Protein AF-A0A833Z786-F1 (afdb_monomer_lite)

Foldseek 3Di:
DVVVVVVVLVPPLPLEFEEECPQEDLVPAPRDPVHHHPDPLSQCVSVVDPPHHFYWYQDPDPPDGTDTDDPVRVVVSVVVNVVVVVVVVVVVVVVVVVVVVLQQDFPDFDKDKDKDFFDDLVRVLVVVQCVQQVVLVVCCVDPCVVLLCVLVVPDDRADPDFAEAEPVRLQVVCVVVCNDDPVSHGDDAPDDDDPVSQQVSQQVVQHKYWYAWHACNPDALFFDADPVDNRTGSWTFIQHHPQGGFKTKGKGDLALVSSVVSCVVVVHDCVVVCVVSCCSVPDTGTMMMMMGGVLSSVCRSSVPNGSCVSDPQTHGVVGDDD

Sequence (322 aa):
MSLEVTEAAAKMVLAELYVSDREGDDATGDGTKEKPFKTGLKALMTVGKEPFPTIYVDSQKENERWDVISKSQMKNIKKMWHREQMKSESREKKEAEDNLRREKNLEEYTHVEAECPFLTFEELLNRLEDLVCDVVDRVLKSPVASIVYDLNPNFKPPKRPFKRMNYSDAIVWLKEHNIKKEDGTFYEFGEDIPEAPERLMTDTINEPILLCRFPVEIKSFYMQRCPEDSRLTESVDVLMPNVGEIVGGSMRIWDSDEMLAGYKREGIDPTPYYWYTDQRKYGACPHGGYGLGLERFLTWILNRYHIRDVCLYPRFVQRCTP

Organism: NCBI:txid89673

Structure (mmCIF, N/CA/C/O backbone):
data_AF-A0A833Z786-F1
#
_entry.id   AF-A0A833Z786-F1
#
loop_
_atom_site.group_PDB
_atom_site.id
_atom_site.type_symbol
_atom_site.label_atom_id
_atom_site.label_alt_id
_atom_site.label_comp_id
_atom_site.label_asym_id
_atom_site.label_entity_id
_atom_site.label_seq_id
_atom_site.pdbx_PDB_ins_code
_atom_site.Cartn_x
_atom_site.Cartn_y
_atom_site.Cartn_z
_atom_site.occupancy
_atom_site.B_iso_or_equiv
_atom_site.auth_seq_id
_atom_site.auth_comp_id
_atom_site.auth_asym_id
_atom_site.auth_atom_id
_atom_site.pdbx_PDB_model_num
ATOM 1 N N . MET A 1 1 ? -9.641 -13.740 46.486 1.00 35.88 1 MET A N 1
ATOM 2 C CA . MET A 1 1 ? -9.856 -12.517 47.293 1.00 35.88 1 MET A CA 1
ATOM 3 C C . MET A 1 1 ? -9.841 -11.215 46.491 1.00 35.88 1 MET A C 1
ATOM 5 O O . MET A 1 1 ? -10.385 -10.245 46.988 1.00 35.88 1 MET A O 1
ATOM 9 N N . SER A 1 2 ? -9.272 -11.146 45.279 1.00 41.25 2 SER A N 1
ATOM 10 C CA . SER A 1 2 ? -9.249 -9.914 44.461 1.00 41.25 2 SER A CA 1
ATOM 11 C C . SER A 1 2 ? -10.403 -9.773 43.454 1.00 41.25 2 SER A C 1
ATOM 13 O O . SER A 1 2 ? -10.547 -8.711 42.866 1.00 41.25 2 SER A O 1
ATOM 15 N N . LEU A 1 3 ? -11.230 -10.812 43.272 1.00 30.33 3 LEU A N 1
ATOM 16 C CA . LEU A 1 3 ? -12.371 -10.825 42.338 1.00 30.33 3 LEU A CA 1
ATOM 17 C C . LEU A 1 3 ? -13.738 -10.616 43.021 1.00 30.33 3 LEU A C 1
ATOM 19 O O . LEU A 1 3 ? -14.678 -10.174 42.375 1.00 30.33 3 LEU A O 1
ATOM 23 N N . GLU A 1 4 ? -13.852 -10.856 44.332 1.00 30.53 4 GLU A N 1
ATOM 24 C CA . GLU A 1 4 ? -15.110 -10.649 45.083 1.00 30.53 4 GLU A CA 1
ATOM 25 C C . GLU A 1 4 ? -15.315 -9.188 45.514 1.00 30.53 4 GLU A C 1
ATOM 27 O O . GLU A 1 4 ? -16.440 -8.750 45.743 1.00 30.53 4 GLU A O 1
ATOM 32 N N . VAL A 1 5 ? -14.237 -8.399 45.584 1.00 34.75 5 VAL A N 1
ATOM 33 C CA . VAL A 1 5 ? -14.299 -6.983 45.987 1.00 34.75 5 VAL A CA 1
ATOM 34 C C . VAL A 1 5 ? -14.813 -6.095 44.843 1.00 34.75 5 VAL A C 1
ATOM 36 O O . VAL A 1 5 ? -15.376 -5.033 45.094 1.00 34.75 5 VAL A O 1
ATOM 39 N N . THR A 1 6 ? -14.705 -6.542 43.587 1.00 41.22 6 THR A N 1
ATOM 40 C CA . THR A 1 6 ? -15.170 -5.781 42.416 1.00 41.22 6 THR A CA 1
ATOM 41 C C . THR A 1 6 ? -16.658 -5.977 42.111 1.00 41.22 6 THR A C 1
ATOM 43 O O . THR A 1 6 ? -17.286 -5.059 41.592 1.00 41.22 6 THR A O 1
ATOM 46 N N . GLU A 1 7 ? -17.267 -7.109 42.484 1.00 34.62 7 GLU A N 1
ATOM 47 C CA . GLU A 1 7 ? -18.716 -7.326 42.299 1.00 34.62 7 GLU A CA 1
ATOM 48 C C . GLU A 1 7 ? -19.578 -6.656 43.382 1.00 34.62 7 GLU A C 1
ATOM 50 O O . GLU A 1 7 ? -20.701 -6.234 43.100 1.00 34.62 7 GLU A O 1
ATOM 55 N N . ALA A 1 8 ? -19.055 -6.482 44.601 1.00 33.09 8 ALA A N 1
ATOM 56 C CA . ALA A 1 8 ? -19.789 -5.840 45.696 1.00 33.09 8 ALA A CA 1
ATOM 57 C C . ALA A 1 8 ? -20.028 -4.331 45.470 1.00 33.09 8 ALA A C 1
ATOM 59 O O . ALA A 1 8 ? -21.015 -3.783 45.960 1.00 33.09 8 ALA A O 1
ATOM 60 N N . ALA A 1 9 ? -19.182 -3.667 44.674 1.00 37.16 9 ALA A N 1
ATOM 61 C CA . ALA A 1 9 ? -19.358 -2.262 44.296 1.00 37.16 9 ALA A CA 1
ATOM 62 C C . ALA A 1 9 ? -20.429 -2.049 43.202 1.00 37.16 9 ALA A C 1
ATOM 64 O O . ALA A 1 9 ? -20.907 -0.934 43.016 1.00 37.16 9 ALA A O 1
ATOM 65 N N . ALA A 1 10 ? -20.855 -3.107 42.501 1.00 37.25 10 ALA A N 1
ATOM 66 C CA . ALA A 1 10 ? -21.731 -3.012 41.329 1.00 37.25 10 ALA A CA 1
ATOM 67 C C . ALA A 1 10 ? -23.243 -3.116 41.636 1.00 37.25 10 ALA A C 1
ATOM 69 O O . ALA A 1 10 ? -24.054 -3.197 40.711 1.00 37.25 10 ALA A O 1
ATOM 70 N N . LYS A 1 11 ? -23.663 -3.134 42.911 1.00 39.88 11 LYS A N 1
ATOM 71 C CA . LYS A 1 11 ? -25.074 -3.377 43.287 1.00 39.88 11 LYS A CA 1
ATOM 72 C C . LYS A 1 11 ? -25.643 -2.501 44.409 1.00 39.88 11 LYS A C 1
ATOM 74 O O . LYS A 1 11 ? -26.627 -2.884 45.036 1.00 39.88 11 LYS A O 1
ATOM 79 N N . MET A 1 12 ? -25.128 -1.291 44.610 1.00 45.59 12 MET A N 1
ATOM 80 C CA . MET A 1 12 ? -25.920 -0.241 45.262 1.00 45.59 12 MET A CA 1
ATOM 81 C C . MET A 1 12 ? -26.584 0.598 44.176 1.00 45.59 12 MET A C 1
ATOM 83 O O . MET A 1 12 ? -26.002 1.549 43.665 1.00 45.59 12 MET A O 1
ATOM 87 N N . VAL A 1 13 ? -27.816 0.244 43.805 1.00 49.97 13 VAL A N 1
ATOM 88 C CA . VAL A 1 13 ? -28.702 1.205 43.140 1.00 49.97 13 VAL A CA 1
ATOM 89 C C . VAL A 1 13 ? -28.996 2.269 44.192 1.00 49.97 13 VAL A C 1
ATOM 91 O O . VAL A 1 13 ? -29.910 2.115 44.999 1.00 49.97 13 VAL A O 1
ATOM 94 N N . LEU A 1 14 ? -28.145 3.293 44.266 1.00 58.00 14 LEU A N 1
ATOM 95 C CA . LEU A 1 14 ? -28.401 4.480 45.066 1.00 58.00 14 LEU A CA 1
ATOM 96 C C . LEU A 1 14 ? -29.748 5.031 44.592 1.00 58.00 14 LEU A C 1
ATOM 98 O O . LEU A 1 14 ? -29.872 5.486 43.458 1.00 58.00 14 LEU A O 1
ATOM 102 N N . ALA A 1 15 ? -30.776 4.912 45.436 1.00 71.12 15 ALA A N 1
ATOM 103 C CA . ALA A 1 15 ? -32.121 5.404 45.135 1.00 71.12 15 ALA A CA 1
ATOM 104 C C . ALA A 1 15 ? -32.125 6.923 44.872 1.00 71.12 15 ALA A C 1
ATOM 106 O O . ALA A 1 15 ? -33.018 7.444 44.201 1.00 71.12 15 ALA A O 1
ATOM 107 N N . GLU A 1 16 ? -31.094 7.608 45.370 1.00 89.00 16 GLU A N 1
ATOM 108 C CA . GLU A 1 16 ? -30.862 9.038 45.255 1.00 89.00 16 GLU A CA 1
ATOM 109 C C . GLU A 1 16 ? -29.377 9.306 44.988 1.00 89.00 16 GLU A C 1
ATOM 111 O O . GLU A 1 16 ? -28.518 8.665 45.592 1.00 89.00 16 GLU A O 1
ATOM 116 N N . LEU A 1 17 ? -29.076 10.275 44.126 1.00 92.44 17 LEU A N 1
ATOM 117 C CA . LEU A 1 17 ? -27.717 10.751 43.863 1.00 92.44 17 LEU A CA 1
ATOM 118 C C . LEU A 1 17 ? -27.608 12.242 44.144 1.00 92.44 17 LEU A C 1
ATOM 120 O O . LEU A 1 17 ? -28.534 12.998 43.861 1.00 92.44 17 LEU A O 1
ATOM 124 N N . TYR A 1 18 ? -26.457 12.665 44.648 1.00 93.94 18 TYR A N 1
ATOM 125 C CA . TYR A 1 18 ? -26.201 14.044 45.041 1.00 93.94 18 TYR A CA 1
ATOM 126 C C . TYR A 1 18 ? -25.126 14.662 44.144 1.00 93.94 18 TYR A C 1
ATOM 128 O O . TYR A 1 18 ? -24.064 14.077 43.920 1.00 93.94 18 TYR A O 1
ATOM 136 N N . VAL A 1 19 ? -25.426 15.847 43.612 1.00 94.19 19 VAL A N 1
ATOM 137 C CA . VAL A 1 19 ? -24.556 16.628 42.728 1.00 94.19 19 VAL A CA 1
ATOM 138 C C . VAL A 1 19 ? -24.402 18.024 43.317 1.00 94.19 19 VAL A C 1
ATOM 140 O O . VAL A 1 19 ? -25.395 18.694 43.583 1.00 94.19 19 VAL A O 1
ATOM 143 N N . SER A 1 20 ? -23.173 18.484 43.512 1.00 93.12 20 SER A N 1
ATOM 144 C CA . SER A 1 20 ? -22.894 19.821 44.035 1.00 93.12 20 SER A CA 1
ATOM 145 C C . SER A 1 20 ? -21.849 20.507 43.170 1.00 93.12 20 SER A C 1
ATOM 147 O O . SER A 1 20 ? -20.710 20.051 43.087 1.00 93.12 20 SER A O 1
ATOM 149 N N . ASP A 1 21 ? -22.211 21.642 42.574 1.00 89.75 21 ASP A N 1
ATOM 150 C CA . ASP A 1 21 ? -21.253 22.459 41.820 1.00 89.75 21 ASP A CA 1
ATOM 151 C C . ASP A 1 21 ? -20.223 23.105 42.768 1.00 89.75 21 ASP A C 1
ATOM 153 O O . ASP A 1 21 ? -19.113 23.449 42.353 1.00 89.75 21 ASP A O 1
ATOM 157 N N . ARG A 1 22 ? -20.596 23.278 44.047 1.00 88.94 22 ARG A N 1
ATOM 158 C CA . ARG A 1 22 ? -19.789 23.949 45.079 1.00 88.94 22 ARG A CA 1
ATOM 159 C C . ARG A 1 22 ? -18.778 23.023 45.745 1.00 88.94 22 ARG A C 1
ATOM 161 O O . ARG A 1 22 ? -17.639 23.428 45.957 1.00 88.94 22 ARG A O 1
ATOM 168 N N . GLU A 1 23 ? -19.208 21.818 46.105 1.00 90.50 23 GLU A N 1
ATOM 169 C CA . GLU A 1 23 ? -18.445 20.905 46.970 1.00 90.50 23 GLU A CA 1
ATOM 170 C C . GLU A 1 23 ? -18.221 19.521 46.343 1.00 90.50 23 GLU A C 1
ATOM 172 O O . GLU A 1 23 ? -17.548 18.683 46.937 1.00 90.50 23 GLU A O 1
ATOM 177 N N . GLY A 1 24 ? -18.769 19.268 45.152 1.00 90.88 24 GLY A N 1
ATOM 178 C CA . GLY A 1 24 ? -18.642 17.985 44.476 1.00 90.88 24 GLY A CA 1
ATOM 179 C C . GLY A 1 24 ? -17.318 17.796 43.740 1.00 90.88 24 GLY A C 1
ATOM 180 O O . GLY A 1 24 ? -16.667 18.749 43.296 1.00 90.88 24 GLY A O 1
ATOM 181 N N . ASP A 1 25 ? -16.959 16.527 43.556 1.00 90.69 25 ASP A N 1
ATOM 182 C CA . ASP A 1 25 ? -15.777 16.100 42.808 1.00 90.69 25 ASP A CA 1
ATOM 183 C C . ASP A 1 25 ? -16.125 14.910 41.898 1.00 90.69 25 ASP A C 1
ATOM 185 O O . ASP A 1 25 ? -16.624 13.885 42.351 1.00 90.69 25 ASP A O 1
ATOM 189 N N . ASP A 1 26 ? -15.859 15.027 40.596 1.00 90.38 26 ASP A N 1
ATOM 190 C CA . ASP A 1 26 ? -16.120 13.954 39.624 1.00 90.38 26 ASP A CA 1
ATOM 191 C C . ASP A 1 26 ? -15.009 12.892 39.567 1.00 90.38 26 ASP A C 1
ATOM 193 O O . ASP A 1 26 ? -15.203 11.829 38.963 1.00 90.38 26 ASP A O 1
ATOM 197 N N . ALA A 1 27 ? -13.848 13.166 40.169 1.00 87.19 27 ALA A N 1
ATOM 198 C CA . ALA A 1 27 ? -12.745 12.221 40.284 1.00 87.19 27 ALA A CA 1
ATOM 199 C C . ALA A 1 27 ? -12.870 11.346 41.537 1.00 87.19 27 ALA A C 1
ATOM 201 O O . ALA A 1 27 ? -12.588 10.150 41.466 1.00 87.19 27 ALA A O 1
ATOM 202 N N . THR A 1 28 ? -13.290 11.928 42.666 1.00 88.19 28 THR A N 1
ATOM 203 C CA . THR A 1 28 ? -13.299 11.243 43.973 1.00 88.19 28 THR A CA 1
ATOM 204 C C . THR A 1 28 ? -14.676 11.103 44.627 1.00 88.19 28 THR A C 1
ATOM 206 O O . THR A 1 28 ? -14.803 10.351 45.596 1.00 88.19 28 THR A O 1
ATOM 209 N N . GLY A 1 29 ? -15.704 11.784 44.111 1.00 88.00 29 GLY A N 1
ATOM 210 C CA . GLY A 1 29 ? -17.079 11.662 44.592 1.00 88.00 29 GLY A CA 1
ATOM 211 C C . GLY A 1 29 ? -17.691 10.298 44.275 1.00 88.00 29 GLY A C 1
ATOM 212 O O . GLY A 1 29 ? -17.366 9.675 43.264 1.00 88.00 29 GLY A O 1
ATOM 213 N N . ASP A 1 30 ? -18.593 9.839 45.141 1.00 88.12 30 ASP A N 1
ATOM 214 C CA . ASP A 1 30 ? -19.335 8.578 44.985 1.00 88.12 30 ASP A CA 1
ATOM 215 C C . ASP A 1 30 ? -20.850 8.792 44.805 1.00 88.12 30 ASP A C 1
ATOM 217 O O . ASP A 1 30 ? -21.594 7.837 44.579 1.00 88.12 30 ASP A O 1
ATOM 221 N N . GLY A 1 31 ? -21.308 10.049 44.847 1.00 88.19 31 GLY A N 1
ATOM 222 C CA . GLY A 1 31 ? -22.706 10.422 44.643 1.00 88.19 31 GLY A CA 1
ATOM 223 C C . GLY A 1 31 ? -23.563 10.374 45.904 1.00 88.19 31 GLY A C 1
ATOM 224 O O . GLY A 1 31 ? -24.776 10.569 45.807 1.00 88.19 31 GLY A O 1
ATOM 225 N N . THR A 1 32 ? -22.958 10.141 47.070 1.00 91.81 32 THR A N 1
ATOM 226 C CA . THR A 1 32 ? -23.598 10.289 48.386 1.00 91.81 32 THR A CA 1
ATOM 227 C C . THR A 1 32 ? -23.679 11.757 48.817 1.00 91.81 32 THR A C 1
ATOM 229 O O . THR A 1 32 ? -23.086 12.639 48.195 1.00 91.81 32 THR A O 1
ATOM 232 N N . LYS A 1 33 ? -24.406 12.045 49.906 1.00 90.31 33 LYS A N 1
ATOM 233 C CA . LYS A 1 33 ? -24.482 13.402 50.478 1.00 90.31 33 LYS A CA 1
ATOM 234 C C . LYS A 1 33 ? -23.121 13.897 50.959 1.00 90.31 33 LYS A C 1
ATOM 236 O O . LYS A 1 33 ? -22.851 15.091 50.892 1.00 90.31 33 LYS A O 1
ATOM 241 N N . GLU A 1 34 ? -22.304 12.985 51.475 1.00 89.00 34 GLU A N 1
ATOM 242 C CA . GLU A 1 34 ? -20.993 13.253 52.056 1.00 89.00 34 GLU A CA 1
ATOM 243 C C . GLU A 1 34 ? -19.924 13.457 50.978 1.00 89.00 34 GLU A C 1
ATOM 245 O O . GLU A 1 34 ? -18.972 14.207 51.193 1.00 89.00 34 GLU A O 1
ATOM 250 N N . LYS A 1 35 ? -20.078 12.798 49.822 1.00 91.12 35 LYS A N 1
ATOM 251 C CA . LYS A 1 35 ? -19.161 12.880 48.678 1.00 91.12 35 LYS A CA 1
ATOM 252 C C . LYS A 1 35 ? -19.932 13.026 47.357 1.00 91.12 35 LYS A C 1
ATOM 254 O O . LYS A 1 35 ? -19.929 12.104 46.531 1.00 91.12 35 LYS A O 1
ATOM 259 N N . PRO A 1 36 ? -20.601 14.172 47.141 1.00 93.00 36 PRO A N 1
ATOM 260 C CA . PRO A 1 36 ? -21.408 14.388 45.950 1.00 93.00 36 PRO A CA 1
ATOM 261 C C . PRO A 1 36 ? -20.537 14.437 44.692 1.00 93.00 36 PRO A C 1
ATOM 263 O O . PRO A 1 36 ? -19.368 14.831 44.726 1.00 93.00 36 PRO A O 1
ATOM 266 N N . PHE A 1 37 ? -21.127 14.081 43.553 1.00 95.00 37 PHE A N 1
ATOM 267 C CA . PHE A 1 37 ? -20.496 14.347 42.262 1.00 95.00 37 PHE A CA 1
ATOM 268 C C . PHE A 1 37 ? -20.457 15.851 41.999 1.00 95.00 37 PHE A C 1
ATOM 270 O O . PHE A 1 37 ? -21.302 16.601 42.490 1.00 95.00 37 PHE A O 1
ATOM 277 N N . LYS A 1 38 ? -19.505 16.303 41.185 1.00 94.19 38 LYS A N 1
ATOM 278 C CA . LYS A 1 38 ? -19.463 17.697 40.741 1.00 94.19 38 LYS A CA 1
ATOM 279 C C . LYS A 1 38 ? -20.493 17.963 39.657 1.00 94.19 38 LYS A C 1
ATOM 281 O O . LYS A 1 38 ? -21.118 19.013 39.651 1.00 94.19 38 LYS A O 1
ATOM 286 N N . THR A 1 39 ? -20.688 17.014 38.740 1.00 93.06 39 THR A N 1
ATOM 287 C CA . THR A 1 39 ? -21.591 17.188 37.600 1.00 93.06 39 THR A CA 1
ATOM 288 C C . THR A 1 39 ? -22.678 16.125 37.536 1.00 93.06 39 THR A C 1
ATOM 290 O O . THR A 1 39 ? -22.489 14.947 37.841 1.00 93.06 39 THR A O 1
ATOM 293 N N . GLY A 1 40 ? -23.846 16.529 37.029 1.00 90.56 40 GLY A N 1
ATOM 294 C CA . GLY A 1 40 ? -24.932 15.589 36.761 1.00 90.56 40 GLY A CA 1
ATOM 295 C C . GLY A 1 40 ? -24.595 14.574 35.666 1.00 90.56 40 GLY A C 1
ATOM 296 O O . GLY A 1 40 ? -25.136 13.472 35.673 1.00 90.56 40 GLY A O 1
ATOM 297 N N . LEU A 1 41 ? -23.682 14.908 34.743 1.00 90.56 41 LEU A N 1
ATOM 298 C CA . LEU A 1 41 ? -23.224 13.967 33.720 1.00 90.56 41 LEU A CA 1
ATOM 299 C C . LEU A 1 41 ? -22.491 12.788 34.364 1.00 90.56 41 LEU A C 1
ATOM 301 O O . LEU A 1 41 ? -22.805 11.643 34.042 1.00 90.56 41 LEU A O 1
ATOM 305 N N . LYS A 1 42 ? -21.579 13.058 35.308 1.00 90.00 42 LYS A N 1
ATOM 306 C CA . LYS A 1 42 ? -20.881 12.012 36.057 1.00 90.00 42 LYS A CA 1
ATOM 307 C C . LYS A 1 42 ? -21.860 11.130 36.829 1.00 90.00 42 LYS A C 1
ATOM 309 O O . LYS A 1 42 ? -21.749 9.911 36.752 1.00 90.00 42 LYS A O 1
ATOM 314 N N . ALA A 1 43 ? -22.863 11.732 37.471 1.00 90.31 43 ALA A N 1
ATOM 315 C CA . ALA A 1 43 ? -23.921 10.991 38.156 1.00 90.31 43 ALA A CA 1
ATOM 316 C C . ALA A 1 43 ? -24.659 10.018 37.213 1.00 90.31 43 ALA A C 1
ATOM 318 O O . ALA A 1 43 ? -24.805 8.843 37.544 1.00 90.31 43 ALA A O 1
ATOM 319 N N . LEU A 1 44 ? -25.064 10.459 36.012 1.00 90.62 44 LEU A N 1
ATOM 320 C CA . LEU A 1 44 ? -25.709 9.571 35.031 1.00 90.62 44 LEU A CA 1
ATOM 321 C C . LEU A 1 44 ? -24.762 8.492 34.485 1.00 90.62 44 LEU A C 1
ATOM 323 O O . LEU A 1 44 ? -25.188 7.356 34.280 1.00 90.62 44 LEU A O 1
ATOM 327 N N . MET A 1 45 ? -23.486 8.821 34.260 1.00 87.00 45 MET A N 1
ATOM 328 C CA . MET A 1 45 ? -22.483 7.851 33.804 1.00 87.00 45 MET A CA 1
ATOM 329 C C . MET A 1 45 ? -22.244 6.737 34.830 1.00 87.00 45 MET A C 1
ATOM 331 O O . MET A 1 45 ? -22.093 5.590 34.426 1.00 87.00 45 MET A O 1
ATOM 335 N N . THR A 1 46 ? -22.270 7.044 36.131 1.00 87.06 46 THR A N 1
ATOM 336 C CA . THR A 1 46 ? -22.135 6.042 37.204 1.00 87.06 46 THR A CA 1
ATOM 337 C C . THR A 1 46 ? -23.326 5.077 37.253 1.00 87.06 46 THR A C 1
ATOM 339 O O . THR A 1 46 ? -23.146 3.895 37.527 1.00 87.06 46 THR A O 1
ATOM 342 N N . VAL A 1 47 ? -24.545 5.550 36.962 1.00 88.81 47 VAL A N 1
ATOM 343 C CA . VAL A 1 47 ? -25.750 4.693 36.916 1.00 88.81 47 VAL A CA 1
ATOM 344 C C . VAL A 1 47 ? -25.776 3.830 35.653 1.00 88.81 47 VAL A C 1
ATOM 346 O O . VAL A 1 47 ? -26.201 2.676 35.689 1.00 88.81 47 VAL A O 1
ATOM 349 N N . GLY A 1 48 ? -25.362 4.398 34.520 1.00 83.00 48 GLY A N 1
ATOM 350 C CA . GLY A 1 48 ? -25.169 3.686 33.256 1.00 83.00 48 GLY A CA 1
ATOM 351 C C . GLY A 1 48 ? -26.440 3.276 32.502 1.00 83.00 48 GLY A C 1
ATOM 352 O O . GLY A 1 48 ? -26.348 2.978 31.316 1.00 83.00 48 GLY A O 1
ATOM 353 N N . LYS A 1 49 ? -27.631 3.275 33.120 1.00 84.25 49 LYS A N 1
ATOM 354 C CA . LYS A 1 49 ? -28.893 2.913 32.445 1.00 84.25 49 LYS A CA 1
ATOM 355 C C . LYS A 1 49 ? -30.133 3.563 33.054 1.00 84.25 49 LYS A C 1
ATOM 357 O O . LYS A 1 49 ? -30.166 3.873 34.241 1.00 84.25 49 LYS A O 1
ATOM 362 N N . GLU A 1 50 ? -31.178 3.714 32.243 1.00 83.62 50 GLU A N 1
ATOM 363 C CA . GLU A 1 50 ? -32.501 4.127 32.720 1.00 83.62 50 GLU A CA 1
ATOM 364 C C . GLU A 1 50 ? -33.259 2.966 33.405 1.00 83.62 50 GLU A C 1
ATOM 366 O O . GLU A 1 50 ? -33.048 1.802 33.048 1.00 83.62 50 GLU A O 1
ATOM 371 N N . PRO A 1 51 ? -34.170 3.256 34.359 1.00 86.19 51 PRO A N 1
ATOM 372 C CA . PRO A 1 51 ? -34.514 4.582 34.879 1.00 86.19 51 PRO A CA 1
ATOM 373 C C . PRO A 1 51 ? -33.434 5.143 35.816 1.00 86.19 51 PRO A C 1
ATOM 375 O O . PRO A 1 51 ? -32.885 4.426 36.648 1.00 86.19 51 PRO A O 1
ATOM 378 N N . PHE A 1 52 ? -33.150 6.442 35.692 1.00 86.56 52 PHE A N 1
ATOM 379 C CA . PHE A 1 52 ? -32.203 7.113 36.583 1.00 86.56 52 PHE A CA 1
ATOM 380 C C . PHE A 1 52 ? -32.829 7.384 37.961 1.00 86.56 52 PHE A C 1
ATOM 382 O O . PHE A 1 52 ? -34.020 7.707 38.025 1.00 86.56 52 PHE A O 1
ATOM 389 N N . PRO A 1 53 ? -32.040 7.297 39.047 1.00 88.12 53 PRO A N 1
ATOM 390 C CA . PRO A 1 53 ? -32.481 7.663 40.387 1.00 88.12 53 PRO A CA 1
ATOM 391 C C . PRO A 1 53 ? -32.763 9.164 40.498 1.00 88.12 53 PRO A C 1
ATOM 393 O O . PRO A 1 53 ? -32.386 9.964 39.634 1.00 88.12 53 PRO A O 1
ATOM 396 N N . THR A 1 54 ? -33.425 9.558 41.584 1.00 90.25 54 THR A N 1
ATOM 397 C CA . THR A 1 54 ? -33.665 10.975 41.872 1.00 90.25 54 THR A CA 1
ATOM 398 C C . THR A 1 54 ? -32.328 11.673 42.102 1.00 90.25 54 THR A C 1
ATOM 400 O O . THR A 1 54 ? -31.546 11.249 42.949 1.00 90.25 54 THR A O 1
ATOM 403 N N . ILE A 1 55 ? -32.058 12.745 41.357 1.00 92.88 55 ILE A N 1
ATOM 404 C CA . ILE A 1 55 ? -30.839 13.541 41.530 1.00 92.88 55 ILE A CA 1
ATOM 405 C C . ILE A 1 55 ? -31.169 14.795 42.331 1.00 92.88 55 ILE A C 1
ATOM 407 O O . ILE A 1 55 ? -32.059 15.561 41.953 1.00 92.88 55 ILE A O 1
ATOM 411 N N . TYR A 1 56 ? -30.419 15.009 43.402 1.00 94.06 56 TYR A N 1
ATOM 412 C CA . TYR A 1 56 ? -30.439 16.208 44.221 1.00 94.06 56 TYR A CA 1
ATOM 413 C C . TYR A 1 56 ? -29.278 17.127 43.841 1.00 94.06 56 TYR A C 1
ATOM 415 O O . TYR A 1 56 ? -28.161 16.667 43.608 1.00 94.06 56 TYR A O 1
ATOM 423 N N . VAL A 1 57 ? -29.554 18.426 43.781 1.00 93.81 57 VAL A N 1
ATOM 424 C CA . VAL A 1 57 ? -28.598 19.498 43.476 1.00 93.81 57 VAL A CA 1
ATOM 425 C C . VAL A 1 57 ? -28.567 20.532 44.599 1.00 93.81 57 VAL A C 1
ATOM 427 O O . VAL A 1 57 ? -29.469 20.552 45.439 1.00 93.81 57 VAL A O 1
ATOM 430 N N . ASP A 1 58 ? -27.548 21.394 44.625 1.00 91.88 58 ASP A N 1
ATOM 431 C CA . ASP A 1 58 ? -27.474 22.500 45.587 1.00 91.88 58 ASP A CA 1
ATOM 432 C C . ASP A 1 58 ? -28.747 23.368 45.520 1.00 91.88 58 ASP A C 1
ATOM 434 O O . ASP A 1 58 ? -29.081 23.932 44.472 1.00 91.88 58 ASP A O 1
ATOM 438 N N . SER A 1 59 ? -29.464 23.485 46.642 1.00 90.38 59 SER A N 1
ATOM 439 C CA . SER A 1 59 ? -30.670 24.314 46.717 1.00 90.38 59 SER A CA 1
ATOM 440 C C . SER A 1 59 ? -30.323 25.804 46.695 1.00 90.38 59 SER A C 1
ATOM 442 O O . SER A 1 59 ? -29.274 26.242 47.174 1.00 90.38 59 SER A O 1
ATOM 444 N N . GLN A 1 60 ? -31.235 26.606 46.145 1.00 83.88 60 GLN A N 1
ATOM 445 C CA . GLN A 1 60 ? -31.135 28.068 46.159 1.00 83.88 60 GLN A CA 1
ATOM 446 C C . GLN A 1 60 ? -31.868 28.714 47.344 1.00 83.88 60 GLN A C 1
ATOM 448 O O . GLN A 1 60 ? -31.810 29.932 47.499 1.00 83.88 60 GLN A O 1
ATOM 453 N N . LYS A 1 61 ? -32.568 27.932 48.175 1.00 86.12 61 LYS A N 1
ATOM 454 C CA . LYS A 1 61 ? -33.308 28.449 49.334 1.00 86.12 61 LYS A CA 1
ATOM 455 C C . LYS A 1 61 ? -32.383 28.555 50.549 1.00 86.12 61 LYS A C 1
ATOM 457 O O . LYS A 1 61 ? -31.641 27.623 50.831 1.00 86.12 61 LYS A O 1
ATOM 462 N N . GLU A 1 62 ? -32.479 29.645 51.314 1.00 73.50 62 GLU A N 1
ATOM 463 C CA . GLU A 1 62 ? -31.565 29.951 52.436 1.00 73.50 62 GLU A CA 1
ATOM 464 C C . GLU A 1 62 ? -31.516 28.892 53.559 1.00 73.50 62 GLU A C 1
ATOM 466 O O . GLU A 1 62 ? -30.532 28.846 54.289 1.00 73.50 62 GLU A O 1
ATOM 471 N N . ASN A 1 63 ? -32.519 28.010 53.676 1.00 80.06 63 ASN A N 1
ATOM 472 C CA . ASN A 1 63 ? -32.612 26.992 54.736 1.00 80.06 63 ASN A CA 1
ATOM 473 C C . ASN A 1 63 ? -32.673 25.539 54.226 1.00 80.06 63 ASN A C 1
ATOM 475 O O . ASN A 1 63 ? -32.938 24.626 55.007 1.00 80.06 63 ASN A O 1
ATOM 479 N N . GLU A 1 64 ? -32.436 25.295 52.937 1.00 84.38 64 GLU A N 1
ATOM 480 C CA . GLU A 1 64 ? -32.379 23.940 52.382 1.00 84.38 64 GLU A CA 1
ATOM 481 C C . GLU A 1 64 ? -31.015 23.715 51.739 1.00 84.38 64 GLU A C 1
ATOM 483 O O . GLU A 1 64 ? -30.512 24.573 51.024 1.00 84.38 64 GLU A O 1
ATOM 488 N N . ARG A 1 65 ? -30.399 22.554 51.981 1.00 86.19 65 ARG A N 1
ATOM 489 C CA . ARG A 1 65 ? -29.127 22.213 51.329 1.00 86.19 65 ARG A CA 1
ATOM 490 C C . ARG A 1 65 ? -29.333 21.616 49.937 1.00 86.19 65 ARG A C 1
ATOM 492 O O . ARG A 1 65 ? -28.576 21.925 49.024 1.00 86.19 65 ARG A O 1
ATOM 499 N N . TRP A 1 66 ? -30.352 20.777 49.785 1.00 90.81 66 TRP A N 1
ATOM 500 C CA . TRP A 1 66 ? -30.580 19.962 48.595 1.00 90.81 66 TRP A CA 1
ATOM 501 C C . TRP A 1 66 ? -31.964 20.237 48.013 1.00 90.81 66 TRP A C 1
ATOM 503 O O . TRP A 1 66 ? -32.935 20.298 48.763 1.00 90.81 66 TRP A O 1
ATOM 513 N N . ASP A 1 67 ? -32.053 20.366 46.692 1.00 91.81 67 ASP A N 1
ATOM 514 C CA . ASP A 1 67 ? -33.313 20.429 45.945 1.00 91.81 67 ASP A CA 1
ATOM 515 C C . ASP A 1 67 ? -33.312 19.365 44.840 1.00 91.81 67 ASP A C 1
ATOM 517 O O . ASP A 1 67 ? -32.253 18.952 44.364 1.00 91.81 67 ASP A O 1
ATOM 521 N N . VAL A 1 68 ? -34.487 18.894 44.428 1.00 91.38 68 VAL A N 1
ATOM 522 C CA . VAL A 1 68 ? -34.585 17.931 43.324 1.00 91.38 68 VAL A CA 1
ATOM 523 C C . VAL A 1 68 ? -34.238 18.646 42.026 1.00 91.38 68 VAL A C 1
ATOM 525 O O . VAL A 1 68 ? -34.761 19.722 41.731 1.00 91.38 68 VAL A O 1
ATOM 528 N N . ILE A 1 69 ? -33.377 18.033 41.215 1.00 91.88 69 ILE A N 1
ATOM 529 C CA . ILE A 1 69 ? -32.972 18.615 39.941 1.00 91.88 69 ILE A CA 1
ATOM 530 C C . ILE A 1 69 ? -34.191 18.948 39.071 1.00 91.88 69 ILE A C 1
ATOM 532 O O . ILE A 1 69 ? -35.120 18.148 38.906 1.00 91.88 69 ILE A O 1
ATOM 536 N N . SER A 1 70 ? -34.199 20.137 38.470 1.00 92.62 70 SER A N 1
ATOM 537 C CA . SER A 1 70 ? -35.332 20.543 37.640 1.00 92.62 70 SER A CA 1
ATOM 538 C C . SER A 1 70 ? -35.459 19.664 36.388 1.00 92.62 70 SER A C 1
ATOM 540 O O . SER A 1 70 ? -34.473 19.178 35.825 1.00 92.62 70 SER A O 1
ATOM 542 N N . LYS A 1 71 ? -36.687 19.530 35.866 1.00 89.75 71 LYS A N 1
ATOM 543 C CA . LYS A 1 71 ? -36.954 18.792 34.614 1.00 89.75 71 LYS A CA 1
ATOM 544 C C . LYS A 1 71 ? -36.114 19.304 33.433 1.00 89.75 71 LYS A C 1
ATOM 546 O O . LYS A 1 71 ? -35.716 18.514 32.580 1.00 89.75 71 LYS A O 1
ATOM 551 N N . SER A 1 72 ? -35.841 20.611 33.385 1.00 89.56 72 SER A N 1
ATOM 552 C CA . SER A 1 72 ? -35.021 21.238 32.339 1.00 89.56 72 SER A CA 1
ATOM 553 C C . SER A 1 72 ? -33.546 20.837 32.452 1.00 89.56 72 SER A C 1
ATOM 555 O O . SER A 1 72 ? -32.952 20.380 31.474 1.00 89.56 72 SER A O 1
ATOM 557 N N . GLN A 1 73 ? -32.972 20.919 33.658 1.00 87.88 73 GLN A N 1
ATOM 558 C CA . GLN A 1 73 ? -31.593 20.496 33.917 1.00 87.88 73 GLN A CA 1
ATOM 559 C C . GLN A 1 73 ? -31.412 18.997 33.649 1.00 87.88 73 GLN A C 1
ATOM 561 O O . GLN A 1 73 ? -30.502 18.621 32.913 1.00 87.88 73 GLN A O 1
ATOM 566 N N . MET A 1 74 ? -32.328 18.154 34.141 1.00 90.75 74 MET A N 1
ATOM 567 C CA . MET A 1 74 ? -32.312 16.712 33.876 1.00 90.75 74 MET A CA 1
ATOM 568 C C . MET A 1 74 ? -32.353 16.411 32.369 1.00 90.75 74 MET A C 1
ATOM 570 O O . MET A 1 74 ? -31.582 15.589 31.882 1.00 90.75 74 MET A O 1
ATOM 574 N N . LYS A 1 75 ? -33.198 17.109 31.594 1.00 90.44 75 LYS A N 1
ATOM 575 C CA . LYS A 1 75 ? -33.258 16.954 30.129 1.00 90.44 75 LYS A CA 1
ATOM 576 C C . LYS A 1 75 ? -31.926 17.303 29.454 1.00 90.44 75 LYS A C 1
ATOM 578 O O . LYS A 1 75 ? -31.500 16.589 28.544 1.00 90.44 75 LYS A O 1
ATOM 583 N N . ASN A 1 76 ? -31.267 18.378 29.885 1.00 89.94 76 ASN A N 1
ATOM 584 C CA . ASN A 1 76 ? -29.976 18.791 29.331 1.00 89.94 76 ASN A CA 1
ATOM 585 C C . ASN A 1 76 ? -28.869 17.780 29.648 1.00 89.94 76 ASN A C 1
ATOM 587 O O . ASN A 1 76 ? -28.120 17.399 28.749 1.00 89.94 76 ASN A O 1
ATOM 591 N N . ILE A 1 77 ? -28.814 17.289 30.887 1.00 90.12 77 ILE A N 1
ATOM 592 C CA . ILE A 1 77 ? -27.827 16.291 31.313 1.00 90.12 77 ILE A CA 1
ATOM 593 C C . ILE A 1 77 ? -28.051 14.965 30.580 1.00 90.12 77 ILE A C 1
ATOM 595 O O . ILE A 1 77 ? -27.094 14.407 30.053 1.00 90.12 77 ILE A O 1
ATOM 599 N N . LYS A 1 78 ? -29.304 14.506 30.431 1.00 89.94 78 LYS A N 1
ATOM 600 C CA . LYS A 1 78 ? -29.629 13.330 29.602 1.00 89.94 78 LYS A CA 1
ATOM 601 C C . LYS A 1 78 ? -29.141 13.489 28.164 1.00 89.94 78 LYS A C 1
ATOM 603 O O . LYS A 1 78 ? -28.564 12.564 27.604 1.00 89.94 78 LYS A O 1
ATOM 608 N N . LYS A 1 79 ? -29.316 14.670 27.559 1.00 89.88 79 LYS A N 1
ATOM 609 C CA . LYS A 1 79 ? -28.816 14.952 26.203 1.00 89.88 79 LYS A CA 1
ATOM 610 C C . LYS A 1 79 ? -27.287 14.862 26.122 1.00 89.88 79 LYS A C 1
ATOM 612 O O . LYS A 1 79 ? -26.769 14.372 25.123 1.00 89.88 79 LYS A O 1
ATOM 617 N N . MET A 1 80 ? -26.572 15.339 27.141 1.00 88.25 80 MET A N 1
ATOM 618 C CA . MET A 1 80 ? -25.112 15.205 27.227 1.00 88.25 80 MET A CA 1
ATOM 619 C C . MET A 1 80 ? -24.692 13.745 27.423 1.00 88.25 80 MET A C 1
ATOM 621 O O . MET A 1 80 ? -23.792 13.285 26.731 1.00 88.25 80 MET A O 1
ATOM 625 N N . TRP A 1 81 ? -25.392 13.005 28.283 1.00 89.94 81 TRP A N 1
ATOM 626 C CA . TRP A 1 81 ? -25.149 11.585 28.528 1.00 89.94 81 TRP A CA 1
ATOM 627 C C . TRP A 1 81 ? -25.343 10.742 27.265 1.00 89.94 81 TRP A C 1
ATOM 629 O O . TRP A 1 81 ? -24.438 10.008 26.891 1.00 89.94 81 TRP A O 1
ATOM 639 N N . HIS A 1 82 ? -26.446 10.931 26.533 1.00 86.81 82 HIS A N 1
ATOM 640 C CA . HIS A 1 82 ? -26.651 10.263 25.243 1.00 86.81 82 HIS A CA 1
ATOM 641 C C . HIS A 1 82 ? -25.552 10.597 24.227 1.00 86.81 82 HIS A C 1
ATOM 643 O O . HIS A 1 82 ? -25.123 9.723 23.483 1.00 86.81 82 HIS A O 1
ATOM 649 N N . ARG A 1 83 ? -25.067 11.846 24.186 1.00 85.25 83 ARG A N 1
ATOM 650 C CA . ARG A 1 83 ? -23.951 12.222 23.300 1.00 85.25 83 ARG A CA 1
ATOM 651 C C . ARG A 1 83 ? -22.649 11.518 23.675 1.00 85.25 83 ARG A C 1
ATOM 653 O O . ARG A 1 83 ? -21.929 11.117 22.769 1.00 85.25 83 ARG A O 1
ATOM 660 N N . GLU A 1 84 ? -22.345 11.381 24.963 1.00 84.81 84 GLU A N 1
ATOM 661 C CA . GLU A 1 84 ? -21.142 10.660 25.394 1.00 84.81 84 GLU A CA 1
ATOM 662 C C . GLU A 1 84 ? -21.263 9.144 25.241 1.00 84.81 84 GLU A C 1
ATOM 664 O O . GLU A 1 84 ? -20.280 8.510 24.877 1.00 84.81 84 GLU A O 1
ATOM 669 N N . GLN A 1 85 ? -22.458 8.568 25.402 1.00 82.12 85 GLN A N 1
ATOM 670 C CA . GLN A 1 85 ? -22.716 7.167 25.047 1.00 82.12 85 GLN A CA 1
ATOM 671 C C . GLN A 1 85 ? -22.426 6.920 23.562 1.00 82.12 85 GLN A C 1
ATOM 673 O O . GLN A 1 85 ? -21.586 6.089 23.241 1.00 82.12 85 GLN A O 1
ATOM 678 N N . MET A 1 86 ? -23.000 7.732 22.664 1.00 80.06 86 MET A N 1
ATOM 679 C CA . MET A 1 86 ? -22.740 7.625 21.221 1.00 80.06 86 MET A CA 1
ATOM 680 C C . MET A 1 86 ? -21.252 7.789 20.874 1.00 80.06 86 MET A C 1
ATOM 682 O O . MET A 1 86 ? -20.742 7.103 19.991 1.00 80.06 86 MET A O 1
ATOM 686 N N . LYS A 1 87 ? -20.531 8.691 21.557 1.00 79.56 87 LYS A N 1
ATOM 687 C CA . LYS A 1 87 ? -19.081 8.850 21.368 1.00 79.56 87 LYS A CA 1
ATOM 688 C C . LYS A 1 87 ? -18.299 7.635 21.867 1.00 79.56 87 LYS A C 1
ATOM 690 O O . LYS A 1 87 ? -17.394 7.203 21.158 1.00 79.56 87 LYS A O 1
ATOM 695 N N . SER A 1 88 ? -18.631 7.089 23.039 1.00 75.94 88 SER A N 1
ATOM 696 C CA . SER A 1 88 ? -17.989 5.880 23.576 1.00 75.94 88 SER A CA 1
ATOM 697 C C . SER A 1 88 ? -18.214 4.696 22.648 1.00 75.94 88 SER A C 1
ATOM 699 O O . SER A 1 88 ? -17.246 4.084 22.221 1.00 75.94 88 SER A O 1
ATOM 701 N N . GLU A 1 89 ? -19.458 4.461 22.228 1.00 76.50 89 GLU A N 1
ATOM 702 C CA . GLU A 1 89 ? -19.809 3.411 21.268 1.00 76.50 89 GLU A CA 1
ATOM 703 C C . GLU A 1 89 ? -19.062 3.589 19.941 1.00 76.50 89 GLU A C 1
ATOM 705 O O . GLU A 1 89 ? -18.504 2.631 19.412 1.00 76.50 89 GLU A O 1
ATOM 710 N N . SER A 1 90 ? -18.981 4.818 19.412 1.00 72.75 90 SER A N 1
ATOM 711 C CA . SER A 1 90 ? -18.212 5.088 18.189 1.00 72.75 90 SER A CA 1
ATOM 712 C C . SER A 1 90 ? -16.715 4.816 18.362 1.00 72.75 90 SER A C 1
ATOM 714 O O . SER A 1 90 ? -16.075 4.290 17.455 1.00 72.75 90 SER A O 1
ATOM 716 N N . ARG A 1 91 ? -16.153 5.135 19.535 1.00 71.44 91 ARG A N 1
ATOM 717 C CA . ARG A 1 91 ? -14.740 4.917 19.853 1.00 71.44 91 ARG A CA 1
ATOM 718 C C . ARG A 1 91 ? -14.438 3.435 20.049 1.00 71.44 91 ARG A C 1
ATOM 720 O O . ARG A 1 91 ? -13.442 2.969 19.519 1.00 71.44 91 ARG A O 1
ATOM 727 N N . GLU A 1 92 ? -15.289 2.714 20.769 1.00 73.31 92 GLU A N 1
ATOM 728 C CA . GLU A 1 92 ? -15.179 1.268 20.981 1.00 73.31 92 GLU A CA 1
ATOM 729 C C . GLU A 1 92 ? -15.327 0.507 19.666 1.00 73.31 92 GLU A C 1
ATOM 731 O O . GLU A 1 92 ? -14.548 -0.400 19.391 1.00 73.31 92 GLU A O 1
ATOM 736 N N . LYS A 1 93 ? -16.274 0.914 18.814 1.00 72.62 93 LYS A N 1
ATOM 737 C CA . LYS A 1 93 ? -16.425 0.347 17.474 1.00 72.62 93 LYS A CA 1
ATOM 738 C C . LYS A 1 93 ? -15.173 0.584 16.626 1.00 72.62 93 LYS A C 1
ATOM 740 O O . LYS A 1 93 ? -14.657 -0.368 16.049 1.00 72.62 93 LYS A O 1
ATOM 745 N N . LYS A 1 94 ? -14.650 1.815 16.620 1.00 68.50 94 LYS A N 1
ATOM 746 C CA . LYS A 1 94 ? -13.399 2.155 15.932 1.00 68.50 94 LYS A CA 1
ATOM 747 C C . LYS A 1 94 ? -12.215 1.347 16.466 1.00 68.50 94 LYS A C 1
ATOM 749 O O . LYS A 1 94 ? -11.428 0.830 15.689 1.00 68.50 94 LYS A O 1
ATOM 754 N N . GLU A 1 95 ? -12.093 1.200 17.782 1.00 67.25 95 GLU A N 1
ATOM 755 C CA . GLU A 1 95 ? -11.017 0.429 18.413 1.00 67.25 95 GLU A CA 1
ATOM 756 C C . GLU A 1 95 ? -11.130 -1.074 18.111 1.00 67.25 95 GLU A C 1
ATOM 758 O O . GLU A 1 95 ? -10.119 -1.737 17.882 1.00 67.25 95 GLU A O 1
ATOM 763 N N . ALA A 1 96 ? -12.350 -1.613 18.040 1.00 65.69 96 ALA A N 1
ATOM 764 C CA . ALA A 1 96 ? -12.598 -2.988 17.618 1.00 65.69 96 ALA A CA 1
ATOM 765 C C . ALA A 1 96 ? -12.235 -3.214 16.140 1.00 65.69 96 ALA A C 1
ATOM 767 O O . ALA A 1 96 ? -11.606 -4.219 15.816 1.00 65.69 96 ALA A O 1
ATOM 768 N N . GLU A 1 97 ? -12.581 -2.281 15.252 1.00 63.50 97 GLU A N 1
ATOM 769 C CA . GLU A 1 97 ? -12.218 -2.331 13.830 1.00 63.50 97 GLU A CA 1
ATOM 770 C C . GLU A 1 97 ? -10.708 -2.145 13.615 1.00 63.50 97 GLU A C 1
ATOM 772 O O . GLU A 1 97 ? -10.105 -2.907 12.859 1.00 63.50 97 GLU A O 1
ATOM 777 N N . ASP A 1 98 ? -10.071 -1.217 14.334 1.00 58.56 98 ASP A N 1
ATOM 778 C CA . ASP A 1 98 ? -8.616 -1.029 14.334 1.00 58.56 98 ASP A CA 1
ATOM 779 C C . ASP A 1 98 ? -7.898 -2.294 14.822 1.00 58.56 98 ASP A C 1
ATOM 781 O O . ASP A 1 98 ? -6.891 -2.698 14.239 1.00 58.56 98 ASP A O 1
ATOM 785 N N . ASN A 1 99 ? -8.418 -2.965 15.854 1.00 59.75 99 ASN A N 1
ATOM 786 C CA . ASN A 1 99 ? -7.881 -4.247 16.309 1.00 59.75 99 ASN A CA 1
ATOM 787 C C . ASN A 1 99 ? -8.068 -5.346 15.258 1.00 59.75 99 ASN A C 1
ATOM 789 O O . ASN A 1 99 ? -7.118 -6.072 14.977 1.00 59.75 99 ASN A O 1
ATOM 793 N N . LEU A 1 100 ? -9.230 -5.422 14.605 1.00 63.62 100 LEU A N 1
ATOM 794 C CA . LEU A 1 100 ? -9.466 -6.372 13.514 1.00 63.62 100 LEU A CA 1
ATOM 795 C C . LEU A 1 100 ? -8.537 -6.114 12.311 1.00 63.62 100 LEU A C 1
ATOM 797 O O . LEU A 1 100 ? -8.100 -7.048 11.640 1.00 63.62 100 LEU A O 1
ATOM 801 N N . ARG A 1 101 ? -8.219 -4.843 12.034 1.00 63.41 101 ARG A N 1
ATOM 802 C CA . ARG A 1 101 ? -7.263 -4.436 10.995 1.00 63.41 101 ARG A CA 1
ATOM 803 C C . ARG A 1 101 ? -5.829 -4.788 11.391 1.00 63.41 101 ARG A C 1
ATOM 805 O O . ARG A 1 101 ? -5.076 -5.289 10.563 1.00 63.41 101 ARG A O 1
ATOM 812 N N . ARG A 1 102 ? -5.459 -4.594 12.660 1.00 62.75 102 ARG A N 1
ATOM 813 C CA . ARG A 1 102 ? -4.148 -4.993 13.204 1.00 62.75 102 ARG A CA 1
ATOM 814 C C . ARG A 1 102 ? -3.946 -6.500 13.196 1.00 62.75 102 ARG A C 1
ATOM 816 O O . ARG A 1 102 ? -2.848 -6.942 12.896 1.00 62.75 102 ARG A O 1
ATOM 823 N N . GLU A 1 103 ? -4.986 -7.293 13.444 1.00 62.41 103 GLU A N 1
ATOM 824 C CA . GLU A 1 103 ? -4.895 -8.755 13.325 1.00 62.41 103 GLU A CA 1
ATOM 825 C C . GLU A 1 103 ? -4.525 -9.204 11.902 1.00 62.41 103 GLU A C 1
ATOM 827 O O . GLU A 1 103 ? -3.933 -10.267 11.721 1.00 62.41 103 GLU A O 1
ATOM 832 N N . LYS A 1 104 ? -4.811 -8.386 10.883 1.00 66.56 104 LYS A N 1
ATOM 833 C CA . LYS A 1 104 ? -4.452 -8.662 9.486 1.00 66.56 104 LYS A CA 1
ATOM 834 C C . LYS A 1 104 ? -3.080 -8.126 9.069 1.00 66.56 104 LYS A C 1
ATOM 836 O O . LYS A 1 104 ? -2.601 -8.525 8.010 1.00 66.56 104 LYS A O 1
ATOM 841 N N . ASN A 1 105 ? -2.437 -7.277 9.871 1.00 82.69 105 ASN A N 1
ATOM 842 C CA . ASN A 1 105 ? -1.133 -6.689 9.558 1.00 82.69 105 ASN A CA 1
ATOM 843 C C . ASN A 1 105 ? -0.043 -7.296 10.436 1.00 82.69 105 ASN A C 1
ATOM 845 O O . ASN A 1 105 ? -0.076 -7.167 11.653 1.00 82.69 105 ASN A O 1
ATOM 849 N N . LEU A 1 106 ? 0.935 -7.943 9.811 1.00 90.75 106 LEU A N 1
ATOM 850 C CA . LEU A 1 106 ? 2.076 -8.524 10.511 1.00 90.75 106 LEU A CA 1
ATOM 851 C C . LEU A 1 106 ? 3.023 -7.431 11.038 1.00 90.75 106 LEU A C 1
ATOM 853 O O . LEU A 1 106 ? 3.318 -6.476 10.326 1.00 90.75 106 LEU A O 1
ATOM 857 N N . GLU A 1 107 ? 3.547 -7.617 12.251 1.00 93.25 107 GLU A N 1
ATOM 858 C CA . GLU A 1 107 ? 4.651 -6.806 12.807 1.00 93.25 107 GLU A CA 1
ATOM 859 C C . GLU A 1 107 ? 6.014 -7.215 12.218 1.00 93.25 107 GLU A C 1
ATOM 861 O O . GLU A 1 107 ? 6.957 -6.431 12.187 1.00 93.25 107 GLU A O 1
ATOM 866 N N . GLU A 1 108 ? 6.116 -8.456 11.735 1.00 95.00 108 GLU A N 1
ATOM 867 C CA . GLU A 1 108 ? 7.277 -9.008 11.037 1.00 95.00 108 GLU A CA 1
ATOM 868 C C . GLU A 1 108 ? 6.783 -9.797 9.822 1.00 95.00 108 GLU A C 1
ATOM 870 O O . GLU A 1 108 ? 5.952 -10.700 9.961 1.00 95.00 108 GLU A O 1
ATOM 875 N N . TYR A 1 109 ? 7.281 -9.456 8.636 1.00 96.62 109 TYR A N 1
ATOM 876 C CA . TYR A 1 109 ? 6.882 -10.076 7.375 1.00 96.62 109 TYR A CA 1
ATOM 877 C C . TYR A 1 109 ? 8.074 -10.198 6.426 1.00 96.62 109 TYR A C 1
ATOM 879 O O . TYR A 1 109 ? 9.079 -9.496 6.570 1.00 96.62 109 TYR A O 1
ATOM 887 N N . THR A 1 110 ? 7.964 -11.085 5.441 1.00 98.44 110 THR A N 1
ATOM 888 C CA . THR A 1 110 ? 9.016 -11.279 4.447 1.00 98.44 110 THR A CA 1
ATOM 889 C C . THR A 1 110 ? 8.827 -10.273 3.315 1.00 98.44 110 THR A C 1
ATOM 891 O O . THR A 1 110 ? 7.962 -10.437 2.450 1.00 98.44 110 THR A O 1
ATOM 894 N N . HIS A 1 111 ? 9.642 -9.217 3.321 1.00 98.50 111 HIS A N 1
ATOM 895 C CA . HIS A 1 111 ? 9.578 -8.155 2.320 1.00 98.50 111 HIS A CA 1
ATOM 896 C C . HIS A 1 111 ? 10.500 -8.454 1.131 1.00 98.50 111 HIS A C 1
ATOM 898 O O . HIS A 1 111 ? 11.721 -8.525 1.278 1.00 98.50 111 HIS A O 1
ATOM 904 N N . VAL A 1 112 ? 9.917 -8.655 -0.053 1.00 98.75 112 VAL A N 1
ATOM 905 C CA . VAL A 1 112 ? 10.661 -8.855 -1.303 1.00 98.75 112 VAL A CA 1
ATOM 906 C C . VAL A 1 112 ? 10.792 -7.511 -2.007 1.00 98.75 112 VAL A C 1
ATOM 908 O O . VAL A 1 112 ? 9.806 -6.986 -2.514 1.00 98.75 112 VAL A O 1
ATOM 911 N N . GLU A 1 113 ? 12.006 -6.969 -2.059 1.00 98.69 113 GLU A N 1
ATOM 912 C CA . GLU A 1 113 ? 12.278 -5.650 -2.636 1.00 98.69 113 GLU A CA 1
ATOM 913 C C . GLU A 1 113 ? 13.233 -5.744 -3.827 1.00 98.69 113 GLU A C 1
ATOM 915 O O . GLU A 1 113 ? 14.192 -6.522 -3.825 1.00 98.69 113 GLU A O 1
ATOM 920 N N . ALA A 1 114 ? 12.983 -4.928 -4.848 1.00 98.75 114 ALA A N 1
ATOM 921 C CA . ALA A 1 114 ? 13.879 -4.780 -5.986 1.00 98.75 114 ALA A CA 1
ATOM 922 C C . ALA A 1 114 ? 13.910 -3.330 -6.474 1.00 98.75 114 ALA A C 1
ATOM 924 O O . ALA A 1 114 ? 12.887 -2.647 -6.514 1.00 98.75 114 ALA A O 1
ATOM 925 N N . GLU A 1 115 ? 15.086 -2.890 -6.919 1.00 98.75 115 GLU A N 1
ATOM 926 C CA . GLU A 1 115 ? 15.319 -1.553 -7.463 1.00 98.75 115 GLU A CA 1
ATOM 927 C C . GLU A 1 115 ? 16.013 -1.675 -8.828 1.00 98.75 115 GLU A C 1
ATOM 929 O O . GLU A 1 115 ? 16.874 -2.535 -9.032 1.00 98.75 115 GLU A O 1
ATOM 934 N N . CYS A 1 116 ? 15.616 -0.841 -9.787 1.00 98.62 116 CYS A N 1
ATOM 935 C CA . CYS A 1 116 ? 16.034 -0.928 -11.183 1.00 98.62 116 CYS A CA 1
ATOM 936 C C . CYS A 1 116 ? 16.540 0.437 -11.684 1.00 98.62 116 CYS A C 1
ATOM 938 O O . CYS A 1 116 ? 15.759 1.393 -11.706 1.00 98.62 116 CYS A O 1
ATOM 940 N N . PRO A 1 117 ? 17.809 0.551 -12.127 1.00 98.56 117 PRO A N 1
ATOM 941 C CA . PRO A 1 117 ? 18.322 1.774 -12.737 1.00 98.56 117 PRO A CA 1
ATOM 942 C C . PRO A 1 117 ? 17.894 1.900 -14.207 1.00 98.56 117 PRO A C 1
ATOM 944 O O . PRO A 1 117 ? 17.559 0.901 -14.847 1.00 98.56 117 PRO A O 1
ATOM 947 N N . PHE A 1 118 ? 17.993 3.118 -14.747 1.00 98.44 118 PHE A N 1
ATOM 948 C CA . PHE A 1 118 ? 17.733 3.464 -16.152 1.00 98.44 118 PHE A CA 1
ATOM 949 C C . PHE A 1 118 ? 16.362 2.999 -16.637 1.00 98.44 118 PHE A C 1
ATOM 951 O O . PHE A 1 118 ? 16.249 2.223 -17.585 1.00 98.44 118 PHE A O 1
ATOM 958 N N . LEU A 1 119 ? 15.329 3.457 -15.939 1.00 97.44 119 LEU A N 1
ATOM 959 C CA . LEU A 1 119 ? 13.972 2.980 -16.130 1.00 97.44 119 LEU A CA 1
ATOM 960 C C . LEU A 1 119 ? 12.975 4.148 -16.156 1.00 97.44 119 LEU A C 1
ATOM 962 O O . LEU A 1 119 ? 13.157 5.150 -15.467 1.00 97.44 119 LEU A O 1
ATOM 966 N N . THR A 1 120 ? 11.928 4.011 -16.964 1.00 98.69 120 THR A N 1
ATOM 967 C CA . THR A 1 120 ? 10.750 4.892 -17.022 1.00 98.69 120 THR A CA 1
ATOM 968 C C . THR A 1 120 ? 9.587 4.317 -16.213 1.00 98.69 120 THR A C 1
ATOM 970 O O . THR A 1 120 ? 9.510 3.106 -16.014 1.00 98.69 120 THR A O 1
ATOM 973 N N . PHE A 1 121 ? 8.619 5.143 -15.802 1.00 98.69 121 PHE A N 1
ATOM 974 C CA . PHE A 1 121 ? 7.461 4.640 -15.052 1.00 98.69 121 PHE A CA 1
ATOM 975 C C . PHE A 1 121 ? 6.692 3.540 -15.807 1.00 98.69 121 PHE A C 1
ATOM 977 O O . PHE A 1 121 ? 6.325 2.526 -15.223 1.00 98.69 121 PHE A O 1
ATOM 984 N N . GLU A 1 122 ? 6.544 3.663 -17.126 1.00 98.56 122 GLU A N 1
ATOM 985 C CA . GLU A 1 122 ? 5.929 2.635 -17.978 1.00 98.56 122 GLU A CA 1
ATOM 986 C C . GLU A 1 122 ? 6.665 1.288 -17.942 1.00 98.56 122 GLU A C 1
ATOM 988 O O . GLU A 1 122 ? 6.048 0.221 -17.892 1.00 98.56 122 GLU A O 1
ATOM 993 N N . GLU A 1 123 ? 7.995 1.314 -17.923 1.00 98.69 123 GLU A N 1
ATOM 994 C CA . GLU A 1 123 ? 8.806 0.109 -17.768 1.00 98.69 123 GLU A CA 1
ATOM 995 C C . GLU A 1 123 ? 8.692 -0.483 -16.356 1.00 98.69 123 GLU A C 1
ATOM 997 O O . GLU A 1 123 ? 8.750 -1.707 -16.229 1.00 98.69 123 GLU A O 1
ATOM 1002 N N . LEU A 1 124 ? 8.475 0.333 -15.313 1.00 98.81 124 LEU A N 1
ATOM 1003 C CA . LEU A 1 124 ? 8.199 -0.162 -13.955 1.00 98.81 124 LEU A CA 1
ATOM 1004 C C . LEU A 1 124 ? 6.901 -0.967 -13.955 1.00 98.81 124 LEU A C 1
ATOM 1006 O O . LEU A 1 124 ? 6.891 -2.109 -13.501 1.00 98.81 124 LEU A O 1
ATOM 1010 N N . LEU A 1 125 ? 5.832 -0.395 -14.520 1.00 98.75 125 LEU A N 1
ATOM 1011 C CA . LEU A 1 125 ? 4.528 -1.054 -14.636 1.00 98.75 125 LEU A CA 1
ATOM 1012 C C . LEU A 1 125 ? 4.652 -2.393 -15.373 1.00 98.75 125 LEU A C 1
ATOM 1014 O O . LEU A 1 125 ? 4.196 -3.421 -14.878 1.00 98.75 125 LEU A O 1
ATOM 1018 N N . ASN A 1 126 ? 5.355 -2.407 -16.508 1.00 98.62 126 ASN A N 1
ATOM 1019 C CA . ASN A 1 126 ? 5.578 -3.631 -17.275 1.00 98.62 126 ASN A CA 1
ATOM 1020 C C . ASN A 1 126 ? 6.365 -4.690 -16.488 1.00 98.62 126 ASN A C 1
ATOM 1022 O O . ASN A 1 126 ? 6.060 -5.876 -16.611 1.00 98.62 126 ASN A O 1
ATOM 1026 N N . ARG A 1 127 ? 7.358 -4.286 -15.680 1.00 98.62 127 ARG A N 1
ATOM 1027 C CA . ARG A 1 127 ? 8.125 -5.201 -14.817 1.00 98.62 127 ARG A CA 1
ATOM 1028 C C . ARG A 1 127 ? 7.294 -5.760 -13.668 1.00 98.62 127 ARG A C 1
ATOM 1030 O O . ARG A 1 127 ? 7.496 -6.914 -13.311 1.00 98.62 127 ARG A O 1
ATOM 1037 N N . LEU A 1 128 ? 6.370 -4.982 -13.109 1.00 98.75 128 LEU A N 1
ATOM 1038 C CA . LEU A 1 128 ? 5.449 -5.456 -12.073 1.00 98.75 128 LEU A CA 1
ATOM 1039 C C . LEU A 1 128 ? 4.479 -6.508 -12.618 1.00 98.75 128 LEU A C 1
ATOM 1041 O O . LEU A 1 128 ? 4.300 -7.560 -12.004 1.00 98.75 128 LEU A O 1
ATOM 1045 N N . GLU A 1 129 ? 3.903 -6.263 -13.798 1.00 98.31 129 GLU A N 1
ATOM 1046 C CA . GLU A 1 129 ? 3.073 -7.261 -14.483 1.00 98.31 129 GLU A CA 1
ATOM 1047 C C . GLU A 1 129 ? 3.866 -8.532 -14.803 1.00 98.31 129 GLU A C 1
ATOM 1049 O O . GLU A 1 129 ? 3.365 -9.642 -14.612 1.00 98.31 129 GLU A O 1
ATOM 1054 N N . ASP A 1 130 ? 5.102 -8.370 -15.284 1.00 98.56 130 ASP A N 1
ATOM 1055 C CA . ASP A 1 130 ? 5.997 -9.476 -15.616 1.00 98.56 130 ASP A CA 1
ATOM 1056 C C . ASP A 1 130 ? 6.354 -10.310 -14.383 1.00 98.56 130 ASP A C 1
ATOM 1058 O O . ASP A 1 130 ? 6.131 -11.516 -14.401 1.00 98.56 130 ASP A O 1
ATOM 1062 N N . LEU A 1 131 ? 6.788 -9.671 -13.289 1.00 98.56 131 LEU A N 1
ATOM 1063 C CA . LEU A 1 131 ? 7.087 -10.317 -12.008 1.00 98.56 131 LEU A CA 1
ATOM 1064 C C . LEU A 1 131 ? 5.930 -11.206 -11.555 1.00 98.56 131 LEU A C 1
ATOM 1066 O O . LEU A 1 131 ? 6.118 -12.388 -11.275 1.00 98.56 131 LEU A O 1
ATOM 1070 N N . VAL A 1 132 ? 4.730 -10.632 -11.470 1.00 98.31 132 VAL A N 1
ATOM 1071 C CA . VAL A 1 132 ? 3.568 -11.341 -10.940 1.00 98.31 132 VAL A CA 1
ATOM 1072 C C . VAL A 1 132 ? 3.183 -12.505 -11.853 1.00 98.31 132 VAL A C 1
ATOM 1074 O O . VAL A 1 132 ? 2.978 -13.620 -11.373 1.00 98.31 132 VAL A O 1
ATOM 1077 N N . CYS A 1 133 ? 3.092 -12.276 -13.165 1.00 98.44 133 CYS A N 1
ATOM 1078 C CA . CYS A 1 133 ? 2.676 -13.315 -14.106 1.00 98.44 133 CYS A CA 1
ATOM 1079 C C . CYS A 1 133 ? 3.717 -14.436 -14.238 1.00 98.44 133 CYS A C 1
ATOM 1081 O O . CYS A 1 133 ? 3.344 -15.609 -14.230 1.00 98.44 133 CYS A O 1
ATOM 1083 N N . ASP A 1 134 ? 5.004 -14.094 -14.343 1.00 98.69 134 ASP A N 1
ATOM 1084 C CA . ASP A 1 134 ? 6.100 -15.057 -14.507 1.00 98.69 134 ASP A CA 1
ATOM 1085 C C . ASP A 1 134 ? 6.285 -15.905 -13.244 1.00 98.69 134 ASP A C 1
ATOM 1087 O O . ASP A 1 134 ? 6.389 -17.129 -13.331 1.00 98.69 134 ASP A O 1
ATOM 1091 N N . VAL A 1 135 ? 6.242 -15.302 -12.049 1.00 98.38 135 VAL A N 1
ATOM 1092 C CA . VAL A 1 135 ? 6.343 -16.060 -10.791 1.00 98.38 135 VAL A CA 1
ATOM 1093 C C . VAL A 1 135 ? 5.151 -17.003 -10.619 1.00 98.38 135 VAL A C 1
ATOM 1095 O O . VAL A 1 135 ? 5.355 -18.164 -10.260 1.00 98.38 135 VAL A O 1
ATOM 1098 N N . VAL A 1 136 ? 3.924 -16.563 -10.926 1.00 98.19 136 VAL A N 1
ATOM 1099 C CA . VAL A 1 136 ? 2.750 -17.455 -10.907 1.00 98.19 136 VAL A CA 1
ATOM 1100 C C . VAL A 1 136 ? 2.934 -18.622 -11.878 1.00 98.19 136 VAL A C 1
ATOM 1102 O O . VAL A 1 136 ? 2.727 -19.772 -11.493 1.00 98.19 136 VAL A O 1
ATOM 1105 N N . ASP A 1 137 ? 3.358 -18.360 -13.115 1.00 98.25 137 ASP A N 1
ATOM 1106 C CA . ASP A 1 137 ? 3.592 -19.402 -14.118 1.00 98.25 137 ASP A CA 1
ATOM 1107 C C . ASP A 1 137 ? 4.659 -20.415 -13.663 1.00 98.25 137 ASP A C 1
ATOM 1109 O O . ASP A 1 137 ? 4.454 -21.627 -13.766 1.00 98.25 137 ASP A O 1
ATOM 1113 N N . ARG A 1 138 ? 5.760 -19.945 -13.061 1.00 98.50 138 ARG A N 1
ATOM 1114 C CA . ARG A 1 138 ? 6.794 -20.814 -12.477 1.00 98.50 138 ARG A CA 1
ATOM 1115 C C . ARG A 1 138 ? 6.263 -21.668 -11.333 1.00 98.50 138 ARG A C 1
ATOM 1117 O O . ARG A 1 138 ? 6.582 -22.855 -11.281 1.00 98.50 138 ARG A O 1
ATOM 1124 N N . VAL A 1 139 ? 5.454 -21.102 -10.435 1.00 98.19 139 VAL A N 1
ATOM 1125 C CA . VAL A 1 139 ? 4.834 -21.851 -9.330 1.00 98.19 139 VAL A CA 1
ATOM 1126 C C . VAL A 1 139 ? 3.914 -22.942 -9.878 1.00 98.19 139 VAL A C 1
ATOM 1128 O O . VAL A 1 139 ? 4.009 -24.091 -9.445 1.00 98.19 139 VAL A O 1
ATOM 1131 N N . LEU A 1 140 ? 3.090 -22.632 -10.880 1.00 97.69 140 LEU A N 1
ATOM 1132 C CA . LEU A 1 140 ? 2.179 -23.602 -11.498 1.00 97.69 140 LEU A CA 1
ATOM 1133 C C . LEU A 1 140 ? 2.886 -24.678 -12.337 1.00 97.69 140 LEU A C 1
ATOM 1135 O O . LEU A 1 140 ? 2.305 -25.729 -12.597 1.00 97.69 140 LEU A O 1
ATOM 1139 N N . LYS A 1 141 ? 4.140 -24.449 -12.737 1.00 98.00 141 LYS A N 1
ATOM 1140 C CA . LYS A 1 141 ? 5.008 -25.442 -13.396 1.00 98.00 141 LYS A CA 1
ATOM 1141 C C . LYS A 1 141 ? 5.920 -26.196 -12.423 1.00 98.00 141 LYS A C 1
ATOM 1143 O O . LYS A 1 141 ? 6.664 -27.082 -12.842 1.00 98.00 141 LYS A O 1
ATOM 1148 N N . SER A 1 142 ? 5.899 -25.840 -11.141 1.00 97.94 142 SER A N 1
ATOM 1149 C CA . SER A 1 142 ? 6.758 -26.439 -10.121 1.00 97.94 142 SER A CA 1
ATOM 1150 C C . SER A 1 142 ? 6.199 -27.774 -9.597 1.00 97.94 142 SER A C 1
ATOM 1152 O O . SER A 1 142 ? 5.006 -28.049 -9.743 1.00 97.94 142 SER A O 1
ATOM 1154 N N . PRO A 1 143 ? 7.015 -28.592 -8.900 1.00 97.25 143 PRO A N 1
ATOM 1155 C CA . PRO A 1 143 ? 6.545 -29.829 -8.267 1.00 97.25 143 PRO A CA 1
ATOM 1156 C C . PRO A 1 143 ? 5.447 -29.639 -7.209 1.00 97.25 143 PRO A C 1
ATOM 1158 O O . PRO A 1 143 ? 4.793 -30.608 -6.841 1.00 97.25 143 PRO A O 1
ATOM 1161 N N . VAL A 1 144 ? 5.249 -28.413 -6.708 1.00 93.56 144 VAL A N 1
ATOM 1162 C CA . VAL A 1 144 ? 4.249 -28.085 -5.677 1.00 93.56 144 VAL A CA 1
ATOM 1163 C C . VAL A 1 144 ? 2.982 -27.447 -6.251 1.00 93.56 144 VAL A C 1
ATOM 1165 O O . VAL A 1 144 ? 2.114 -27.022 -5.494 1.00 93.56 144 VAL A O 1
ATOM 1168 N N . ALA A 1 145 ? 2.840 -27.398 -7.580 1.00 95.94 145 ALA A N 1
ATOM 1169 C CA . ALA A 1 145 ? 1.694 -26.780 -8.246 1.00 95.94 145 ALA A CA 1
ATOM 1170 C C . ALA A 1 145 ? 0.337 -27.349 -7.792 1.00 95.94 145 ALA A C 1
ATOM 1172 O O . ALA A 1 145 ? -0.645 -26.610 -7.735 1.00 95.94 145 ALA A O 1
ATOM 1173 N N . SER A 1 146 ? 0.276 -28.636 -7.423 1.00 96.62 146 SER A N 1
ATOM 1174 C CA . SER A 1 146 ? -0.958 -29.261 -6.930 1.00 96.62 146 SER A CA 1
ATOM 1175 C C . SER A 1 146 ? -1.504 -28.572 -5.678 1.00 96.62 146 SER A C 1
ATOM 1177 O O . SER A 1 146 ? -2.709 -28.380 -5.586 1.00 96.62 146 SER A O 1
ATOM 1179 N N . ILE A 1 147 ? -0.631 -28.095 -4.778 1.00 97.62 147 ILE A N 1
ATOM 1180 C CA . ILE A 1 147 ? -1.026 -27.414 -3.533 1.00 97.62 147 ILE A CA 1
ATOM 1181 C C . ILE A 1 147 ? -1.861 -26.163 -3.829 1.00 97.62 147 ILE A C 1
ATOM 1183 O O . ILE A 1 147 ? -2.811 -25.870 -3.101 1.00 97.62 147 ILE A O 1
ATOM 1187 N N . VAL A 1 148 ? -1.544 -25.437 -4.909 1.00 97.56 148 VAL A N 1
ATOM 1188 C CA . VAL A 1 148 ? -2.319 -24.256 -5.316 1.00 97.56 148 VAL A CA 1
ATOM 1189 C C . VAL A 1 148 ? -3.754 -24.655 -5.636 1.00 97.56 148 VAL A C 1
ATOM 1191 O O . VAL A 1 148 ? -4.672 -24.020 -5.135 1.00 97.56 148 VAL A O 1
ATOM 1194 N N . TYR A 1 149 ? -3.967 -25.720 -6.409 1.00 96.69 149 TYR A N 1
ATOM 1195 C CA . TYR A 1 149 ? -5.312 -26.160 -6.789 1.00 96.69 149 TYR A CA 1
ATOM 1196 C C . TYR A 1 149 ? -6.041 -26.929 -5.680 1.00 96.69 149 TYR A C 1
ATOM 1198 O O . TYR A 1 149 ? -7.266 -26.872 -5.625 1.00 96.69 149 TYR A O 1
ATOM 1206 N N . ASP A 1 150 ? -5.321 -27.575 -4.762 1.00 97.38 150 ASP A N 1
ATOM 1207 C CA . ASP A 1 150 ? -5.912 -28.200 -3.573 1.00 97.38 150 ASP A CA 1
ATOM 1208 C C . ASP A 1 150 ? -6.496 -27.140 -2.621 1.00 97.38 150 ASP A C 1
ATOM 1210 O O . ASP A 1 150 ? -7.572 -27.323 -2.048 1.00 97.38 150 ASP A O 1
ATOM 1214 N N . LEU A 1 151 ? -5.803 -26.005 -2.463 1.00 96.50 151 LEU A N 1
ATOM 1215 C CA . LEU A 1 151 ? -6.219 -24.907 -1.582 1.00 96.50 151 LEU A CA 1
ATOM 1216 C C . LEU A 1 151 ? -7.103 -23.869 -2.284 1.00 96.50 151 LEU A C 1
ATOM 1218 O O . LEU A 1 151 ? -7.970 -23.266 -1.648 1.00 96.50 151 LEU A O 1
ATOM 1222 N N . ASN A 1 152 ? -6.902 -23.666 -3.583 1.00 96.62 152 ASN A N 1
ATOM 1223 C CA . ASN A 1 152 ? -7.609 -22.706 -4.420 1.00 96.62 152 ASN A CA 1
ATOM 1224 C C . ASN A 1 152 ? -8.031 -23.345 -5.764 1.00 96.62 152 ASN A C 1
ATOM 1226 O O . ASN A 1 152 ? -7.466 -23.028 -6.815 1.00 96.62 152 ASN A O 1
ATOM 1230 N N . PRO A 1 153 ? -9.058 -24.220 -5.768 1.00 96.06 153 PRO A N 1
ATOM 1231 C CA . PRO A 1 153 ? -9.461 -24.981 -6.960 1.00 96.06 153 PRO A CA 1
ATOM 1232 C C . PRO A 1 153 ? -9.874 -24.120 -8.159 1.00 96.06 153 PRO A C 1
ATOM 1234 O O . PRO A 1 153 ? -9.821 -24.569 -9.301 1.00 96.06 153 PRO A O 1
ATOM 1237 N N . ASN A 1 154 ? -10.291 -22.878 -7.902 1.00 93.50 154 ASN A N 1
ATOM 1238 C CA . ASN A 1 154 ? -10.747 -21.932 -8.916 1.00 93.50 154 ASN A CA 1
ATOM 1239 C C . ASN A 1 154 ? -9.656 -20.932 -9.331 1.00 93.50 154 ASN A C 1
ATOM 1241 O O . ASN A 1 154 ? -9.976 -19.958 -10.018 1.00 93.50 154 ASN A O 1
ATOM 1245 N N . PHE A 1 155 ? -8.397 -21.133 -8.913 1.00 95.44 155 PHE A N 1
ATOM 1246 C CA . PHE A 1 155 ? -7.309 -20.218 -9.236 1.00 95.44 155 PHE A CA 1
ATOM 1247 C C . PHE A 1 155 ? -7.149 -20.065 -10.749 1.00 95.44 155 PHE A C 1
ATOM 1249 O O . PHE A 1 155 ? -7.031 -21.041 -11.496 1.00 95.44 155 PHE A O 1
ATOM 1256 N N . LYS A 1 156 ? -7.118 -18.811 -11.197 1.00 93.50 156 LYS A N 1
ATOM 1257 C CA . LYS A 1 156 ? -6.847 -18.446 -12.583 1.00 93.50 156 LYS A CA 1
ATOM 1258 C C . LYS A 1 156 ? -5.590 -17.584 -12.599 1.00 93.50 156 LYS A C 1
ATOM 1260 O O . LYS A 1 156 ? -5.584 -16.561 -11.915 1.00 93.50 156 LYS A O 1
ATOM 1265 N N . PRO A 1 157 ? -4.561 -17.954 -13.382 1.00 95.81 157 PRO A N 1
ATOM 1266 C CA . PRO A 1 157 ? -3.408 -17.090 -13.577 1.00 95.81 157 PRO A CA 1
ATOM 1267 C C . PRO A 1 157 ? -3.859 -15.709 -14.073 1.00 95.81 157 PRO A C 1
ATOM 1269 O O . PRO A 1 157 ? -4.766 -15.642 -14.918 1.00 95.81 157 PRO A O 1
ATOM 1272 N N . PRO A 1 158 ? -3.256 -14.617 -13.576 1.00 95.69 158 PRO A N 1
ATOM 1273 C CA . PRO A 1 158 ? -3.586 -13.284 -14.052 1.00 95.69 158 PRO A CA 1
ATOM 1274 C C . PRO A 1 158 ? -3.203 -13.151 -15.533 1.00 95.69 158 PRO A C 1
ATOM 1276 O O . PRO A 1 158 ? -2.239 -13.755 -16.006 1.00 95.69 158 PRO A O 1
ATOM 1279 N N . LYS A 1 159 ? -3.988 -12.380 -16.290 1.00 93.62 159 LYS A N 1
ATOM 1280 C CA . LYS A 1 159 ? -3.747 -12.136 -17.718 1.00 93.62 159 LYS A CA 1
ATOM 1281 C C . LYS A 1 159 ? -3.096 -10.776 -17.906 1.00 93.62 159 LYS A C 1
ATOM 1283 O O . LYS A 1 159 ? -3.472 -9.828 -17.231 1.00 93.62 159 LYS A O 1
ATOM 1288 N N . ARG A 1 160 ? -2.176 -10.688 -18.865 1.00 95.06 160 ARG A N 1
ATOM 1289 C CA . ARG A 1 160 ? -1.580 -9.423 -19.317 1.00 95.06 160 ARG A CA 1
ATOM 1290 C C . ARG A 1 160 ? -2.399 -8.825 -20.479 1.00 95.06 160 ARG A C 1
ATOM 1292 O O . ARG A 1 160 ? -2.915 -9.607 -21.285 1.00 95.06 160 ARG A O 1
ATOM 1299 N N . PRO A 1 161 ? -2.460 -7.489 -20.630 1.00 97.75 161 PRO A N 1
ATOM 1300 C CA . PRO A 1 161 ? -1.971 -6.488 -19.679 1.00 97.75 161 PRO A CA 1
ATOM 1301 C C . PRO A 1 161 ? -2.912 -6.327 -18.474 1.00 97.75 161 PRO A C 1
ATOM 1303 O O . PRO A 1 161 ? -4.106 -6.606 -18.586 1.00 97.75 161 PRO A O 1
ATOM 1306 N N . PHE A 1 162 ? -2.388 -5.866 -17.338 1.00 98.50 162 PHE A N 1
ATOM 1307 C CA . PHE A 1 162 ? -3.217 -5.509 -16.179 1.00 98.50 162 PHE A CA 1
ATOM 1308 C C . PHE A 1 162 ? -4.001 -4.223 -16.446 1.00 98.50 162 PHE A C 1
ATOM 1310 O O . PHE A 1 162 ? -3.577 -3.354 -17.217 1.00 98.50 162 PHE A O 1
ATOM 1317 N N . LYS A 1 163 ? -5.155 -4.072 -15.788 1.00 98.38 163 LYS A N 1
ATOM 1318 C CA . LYS A 1 163 ? -5.922 -2.830 -15.866 1.00 98.38 163 LYS A CA 1
ATOM 1319 C C . LYS A 1 163 ? -5.114 -1.714 -15.215 1.00 98.38 163 LYS A C 1
ATOM 1321 O O . LYS A 1 163 ? -4.711 -1.833 -14.066 1.00 98.38 163 LYS A O 1
ATOM 1326 N N . ARG A 1 164 ? -4.935 -0.596 -15.911 1.00 98.44 164 ARG A N 1
ATOM 1327 C CA . ARG A 1 164 ? -4.359 0.621 -15.326 1.00 98.44 164 ARG A CA 1
ATOM 1328 C C . ARG A 1 164 ? -5.473 1.563 -14.902 1.00 98.44 164 ARG A C 1
ATOM 1330 O O . ARG A 1 164 ? -6.426 1.771 -15.656 1.00 98.44 164 ARG A O 1
ATOM 1337 N N . MET A 1 165 ? -5.354 2.115 -13.705 1.00 98.50 165 MET A N 1
ATOM 1338 C CA . MET A 1 165 ? -6.309 3.060 -13.135 1.00 98.50 165 MET A CA 1
ATOM 1339 C C . MET A 1 165 ? -5.524 4.137 -12.397 1.00 98.50 165 MET A C 1
ATOM 1341 O O . MET A 1 165 ? -4.622 3.796 -11.644 1.00 98.50 165 MET A O 1
ATOM 1345 N N . ASN A 1 166 ? -5.823 5.421 -12.592 1.00 98.62 166 ASN A N 1
ATOM 1346 C CA . ASN A 1 166 ? -5.218 6.441 -11.737 1.00 98.62 166 ASN A CA 1
ATOM 1347 C C . ASN A 1 166 ? -6.000 6.559 -10.424 1.00 98.62 166 ASN A C 1
ATOM 1349 O O . ASN A 1 166 ? -7.204 6.302 -10.386 1.00 98.62 166 ASN A O 1
ATOM 1353 N N . TYR A 1 167 ? -5.350 7.042 -9.370 1.00 98.44 167 TYR A N 1
ATOM 1354 C CA . TYR A 1 167 ? -5.989 7.393 -8.101 1.00 98.44 167 TYR A CA 1
ATOM 1355 C C . TYR A 1 167 ? -7.238 8.272 -8.300 1.00 98.44 167 TYR A C 1
ATOM 1357 O O . TYR A 1 167 ? -8.278 8.027 -7.692 1.00 98.44 167 TYR A O 1
ATOM 1365 N N . SER A 1 168 ? -7.174 9.255 -9.206 1.00 97.94 168 SER A N 1
ATOM 1366 C CA . SER A 1 168 ? -8.318 10.117 -9.534 1.00 97.94 168 SER A CA 1
ATOM 1367 C C . SER A 1 168 ? -9.525 9.325 -10.035 1.00 97.94 168 SER A C 1
ATOM 1369 O O . SER A 1 168 ? -10.660 9.633 -9.674 1.00 97.94 168 SER A O 1
ATOM 1371 N N . ASP A 1 169 ? -9.279 8.292 -10.839 1.00 98.44 169 ASP A N 1
ATOM 1372 C CA . ASP A 1 169 ? -10.322 7.452 -11.419 1.00 98.44 169 ASP A CA 1
ATOM 1373 C C . ASP A 1 169 ? -10.903 6.507 -10.360 1.00 98.44 169 ASP A C 1
ATOM 1375 O O . ASP A 1 169 ? -12.108 6.263 -10.358 1.00 98.44 169 ASP A O 1
ATOM 1379 N N . ALA A 1 170 ? -10.082 6.037 -9.413 1.00 98.38 170 ALA A N 1
ATOM 1380 C CA . ALA A 1 170 ? -10.550 5.263 -8.263 1.00 98.38 170 ALA A CA 1
ATOM 1381 C C . ALA A 1 170 ? -11.469 6.092 -7.349 1.00 98.38 170 ALA A C 1
ATOM 1383 O O . ALA A 1 170 ? -12.526 5.612 -6.946 1.00 98.38 170 ALA A O 1
ATOM 1384 N N . ILE A 1 171 ? -11.135 7.361 -7.079 1.00 98.19 171 ILE A N 1
ATOM 1385 C CA . ILE A 1 171 ? -12.009 8.269 -6.313 1.00 98.19 171 ILE A CA 1
ATOM 1386 C C . ILE A 1 171 ? -13.363 8.460 -7.013 1.00 98.19 171 ILE A C 1
ATOM 1388 O O . ILE A 1 171 ? -14.414 8.400 -6.367 1.00 98.19 171 ILE A O 1
ATOM 1392 N N . VAL A 1 172 ? -13.359 8.646 -8.338 1.00 98.38 172 VAL A N 1
ATOM 1393 C CA . VAL A 1 172 ? -14.597 8.720 -9.132 1.00 98.38 172 VAL A CA 1
ATOM 1394 C C . VAL A 1 172 ? -15.379 7.410 -9.033 1.00 98.38 172 VAL A C 1
ATOM 1396 O O . VAL A 1 172 ? -16.570 7.443 -8.724 1.00 98.38 172 VAL A O 1
ATOM 1399 N N . TRP A 1 173 ? -14.710 6.266 -9.200 1.00 98.44 173 TRP A N 1
ATOM 1400 C CA . TRP A 1 173 ? -15.331 4.945 -9.125 1.00 98.44 173 TRP A CA 1
ATOM 1401 C C . TRP A 1 173 ? -16.020 4.712 -7.776 1.00 98.44 173 TRP A C 1
ATOM 1403 O O . TRP A 1 173 ? -17.187 4.314 -7.745 1.00 98.44 173 TRP A O 1
ATOM 1413 N N . LEU A 1 174 ? -15.342 5.019 -6.663 1.00 97.88 174 LEU A N 1
ATOM 1414 C CA . LEU A 1 174 ? -15.891 4.875 -5.309 1.00 97.88 174 LEU A CA 1
ATOM 1415 C C . LEU A 1 174 ? -17.162 5.711 -5.138 1.00 97.88 174 LEU A C 1
ATOM 1417 O O . LEU A 1 174 ? -18.165 5.229 -4.606 1.00 97.88 174 LEU A O 1
ATOM 1421 N N . LYS A 1 175 ? -17.151 6.949 -5.640 1.00 97.19 175 LYS A N 1
ATOM 1422 C CA . LYS A 1 175 ? -18.309 7.843 -5.588 1.00 97.19 175 LYS A CA 1
ATOM 1423 C C . LYS A 1 175 ? -19.476 7.331 -6.434 1.00 97.19 175 LYS A C 1
ATOM 1425 O O . LYS A 1 175 ? -20.610 7.335 -5.955 1.00 97.19 175 LYS A O 1
ATOM 1430 N N . GLU A 1 176 ? -19.212 6.871 -7.655 1.00 97.88 176 GLU A N 1
ATOM 1431 C CA . GLU A 1 176 ? -20.225 6.321 -8.570 1.00 97.88 176 GLU A CA 1
ATOM 1432 C C . GLU A 1 176 ? -20.879 5.044 -8.027 1.00 97.88 176 GLU A C 1
ATOM 1434 O O . GLU A 1 176 ? -22.079 4.842 -8.208 1.00 97.88 176 GLU A O 1
ATOM 1439 N N . HIS A 1 177 ? -20.126 4.226 -7.289 1.00 97.31 177 HIS A N 1
ATOM 1440 C CA . HIS A 1 177 ? -20.619 2.998 -6.657 1.00 97.31 177 HIS A CA 1
ATOM 1441 C C . HIS A 1 177 ? -21.170 3.228 -5.240 1.00 97.31 177 HIS A C 1
ATOM 1443 O O . HIS A 1 177 ? -21.487 2.273 -4.531 1.00 97.31 177 HIS A O 1
ATOM 1449 N N . ASN A 1 178 ? -21.331 4.493 -4.827 1.00 96.69 178 ASN A N 1
ATOM 1450 C CA . ASN A 1 178 ? -21.853 4.893 -3.520 1.00 96.69 178 ASN A CA 1
ATOM 1451 C C . ASN A 1 178 ? -21.064 4.295 -2.333 1.00 96.69 178 ASN A C 1
ATOM 1453 O O . ASN A 1 178 ? -21.633 4.026 -1.272 1.00 96.69 178 ASN A O 1
ATOM 1457 N N . ILE A 1 179 ? -19.752 4.109 -2.511 1.00 95.00 179 ILE A N 1
ATOM 1458 C CA . ILE A 1 179 ? -18.829 3.674 -1.463 1.00 95.00 179 ILE A CA 1
ATOM 1459 C C . ILE A 1 179 ? -18.406 4.900 -0.656 1.00 95.00 179 ILE A C 1
ATOM 1461 O O . ILE A 1 179 ? -17.876 5.878 -1.188 1.00 95.00 179 ILE A O 1
ATOM 1465 N N . LYS A 1 180 ? -18.694 4.860 0.642 1.00 92.94 180 LYS A N 1
ATOM 1466 C CA . LYS A 1 180 ? -18.586 5.995 1.561 1.00 92.94 180 LYS A CA 1
ATOM 1467 C C . LYS A 1 180 ? -17.694 5.656 2.740 1.00 92.94 180 LYS A C 1
ATOM 1469 O O . LYS A 1 180 ? -17.519 4.487 3.077 1.00 92.94 180 LYS A O 1
ATOM 1474 N N . LYS A 1 181 ? -17.195 6.702 3.388 1.00 91.44 181 LYS A N 1
ATOM 1475 C CA . LYS A 1 181 ? -16.566 6.620 4.703 1.00 91.44 181 LYS A CA 1
ATOM 1476 C C . LYS A 1 181 ? -17.601 6.228 5.758 1.00 91.44 181 LYS A C 1
ATOM 1478 O O . LYS A 1 181 ? -18.812 6.309 5.536 1.00 91.44 181 LYS A O 1
ATOM 1483 N N . GLU A 1 182 ? -17.119 5.866 6.939 1.00 81.06 182 GLU A N 1
ATOM 1484 C CA . GLU A 1 182 ? -17.959 5.513 8.091 1.00 81.06 182 GLU A CA 1
ATOM 1485 C C . GLU A 1 182 ? -18.923 6.632 8.510 1.00 81.06 182 GLU A C 1
ATOM 1487 O O . GLU A 1 182 ? -20.041 6.356 8.943 1.00 81.06 182 GLU A O 1
ATOM 1492 N N . ASP A 1 183 ? -18.522 7.894 8.344 1.00 86.75 183 ASP A N 1
ATOM 1493 C CA . ASP A 1 183 ? -19.348 9.066 8.653 1.00 86.75 183 ASP A CA 1
ATOM 1494 C C . ASP A 1 183 ? -20.416 9.371 7.581 1.00 86.75 183 ASP A C 1
ATOM 1496 O O . ASP A 1 183 ? -21.200 10.312 7.721 1.00 86.75 183 ASP A O 1
ATOM 1500 N N . GLY A 1 184 ? -20.472 8.566 6.513 1.00 90.38 184 GLY A N 1
ATOM 1501 C CA . GLY A 1 184 ? -21.419 8.697 5.409 1.00 90.38 184 GLY A CA 1
ATOM 1502 C C . GLY A 1 184 ? -21.012 9.702 4.328 1.00 90.38 184 GLY A C 1
ATOM 1503 O O . GLY A 1 184 ? -21.777 9.893 3.374 1.00 90.38 184 GLY A O 1
ATOM 1504 N N . THR A 1 185 ? -19.838 10.328 4.440 1.00 93.88 185 THR A N 1
ATOM 1505 C CA . THR A 1 185 ? -19.282 11.209 3.404 1.00 93.88 185 THR A CA 1
ATOM 1506 C C . THR A 1 185 ? -18.544 10.415 2.321 1.00 93.88 185 THR A C 1
ATOM 1508 O O . THR A 1 185 ? -18.245 9.229 2.478 1.00 93.88 185 THR A O 1
ATOM 1511 N N . PHE A 1 186 ? -18.299 11.049 1.174 1.00 96.06 186 PHE A N 1
ATOM 1512 C CA . PHE A 1 186 ? -17.538 10.439 0.082 1.00 96.06 186 PHE A CA 1
ATOM 1513 C C . PHE A 1 186 ? -16.037 10.648 0.277 1.00 96.06 186 PHE A C 1
ATOM 1515 O O . PHE A 1 186 ? -15.620 11.605 0.926 1.00 96.06 186 PHE A O 1
ATOM 1522 N N . TYR A 1 187 ? -15.242 9.758 -0.314 1.00 95.00 187 TYR A N 1
ATOM 1523 C CA . TYR A 1 187 ? -13.806 9.968 -0.476 1.00 95.00 187 TYR A CA 1
ATOM 1524 C C . TYR A 1 187 ? -13.556 11.119 -1.454 1.00 95.00 187 TYR A C 1
ATOM 1526 O O . TYR A 1 187 ? -14.193 11.201 -2.509 1.00 95.00 187 TYR A O 1
ATOM 1534 N N . GLU A 1 188 ? -12.654 12.017 -1.081 1.00 94.94 188 GLU A N 1
ATOM 1535 C CA . GLU A 1 188 ? -12.269 13.192 -1.852 1.00 94.94 188 GLU A CA 1
ATOM 1536 C C . GLU A 1 188 ? -10.814 13.082 -2.315 1.00 94.94 188 GLU A C 1
ATOM 1538 O O . GLU A 1 188 ? -9.998 12.356 -1.750 1.00 94.94 188 GLU A O 1
ATOM 1543 N N . PHE A 1 189 ? -10.481 13.807 -3.383 1.00 95.50 189 PHE A N 1
ATOM 1544 C CA . PHE A 1 189 ? -9.116 13.840 -3.893 1.00 95.50 189 PHE A CA 1
ATOM 1545 C C . PHE A 1 189 ? -8.155 14.402 -2.835 1.00 95.50 189 PHE A C 1
ATOM 1547 O O . PHE A 1 189 ? -8.397 15.478 -2.289 1.00 95.50 189 PHE A O 1
ATOM 1554 N N . GLY A 1 190 ? -7.039 13.708 -2.612 1.00 91.19 190 GLY A N 1
ATOM 1555 C CA . GLY A 1 190 ? -6.046 14.043 -1.589 1.00 91.19 190 GLY A CA 1
ATOM 1556 C C . GLY A 1 190 ? -6.203 13.233 -0.302 1.00 91.19 190 GLY A C 1
ATOM 1557 O O . GLY A 1 190 ? -5.358 13.339 0.579 1.00 91.19 190 GLY A O 1
ATOM 1558 N N . GLU A 1 191 ? -7.248 12.411 -0.190 1.00 91.56 191 GLU A N 1
ATOM 1559 C CA . GLU A 1 191 ? -7.422 11.472 0.916 1.00 91.56 191 GLU A CA 1
ATOM 1560 C C . GLU A 1 191 ? -6.913 10.075 0.552 1.00 91.56 191 GLU A C 1
ATOM 1562 O O . GLU A 1 191 ? -7.006 9.638 -0.597 1.00 91.56 191 GLU A O 1
ATOM 1567 N N . ASP A 1 192 ? -6.405 9.354 1.546 1.00 91.81 192 ASP A N 1
ATOM 1568 C CA . ASP A 1 192 ? -6.042 7.949 1.388 1.00 91.81 192 ASP A CA 1
ATOM 1569 C C . ASP A 1 192 ? -7.282 7.079 1.102 1.00 91.81 192 ASP A C 1
ATOM 1571 O O . ASP A 1 192 ? -8.374 7.363 1.607 1.00 91.81 192 ASP A O 1
ATOM 1575 N N . ILE A 1 193 ? -7.115 6.016 0.307 1.00 93.75 193 ILE A N 1
ATOM 1576 C CA . ILE A 1 193 ? -8.151 5.000 0.067 1.00 93.75 193 ILE A CA 1
ATOM 1577 C C . ILE A 1 193 ? -7.809 3.795 0.953 1.00 93.75 193 ILE A C 1
ATOM 1579 O O . ILE A 1 193 ? -6.878 3.063 0.640 1.00 93.75 193 ILE A O 1
ATOM 1583 N N . PRO A 1 194 ? -8.543 3.548 2.054 1.00 91.38 194 PRO A N 1
ATOM 1584 C CA . PRO A 1 194 ? -8.218 2.444 2.949 1.00 91.38 194 PRO A CA 1
ATOM 1585 C C . PRO A 1 194 ? -8.401 1.063 2.298 1.00 91.38 194 PRO A C 1
ATOM 1587 O O . PRO A 1 194 ? -9.134 0.895 1.327 1.00 91.38 194 PRO A O 1
ATOM 1590 N N . GLU A 1 195 ? -7.838 0.037 2.936 1.00 88.19 195 GLU A N 1
ATOM 1591 C CA . GLU A 1 195 ? -7.888 -1.363 2.478 1.00 88.19 195 GLU A CA 1
ATOM 1592 C C . GLU A 1 195 ? -9.313 -1.865 2.173 1.00 88.19 195 GLU A C 1
ATOM 1594 O O . GLU A 1 195 ? -9.535 -2.553 1.184 1.00 88.19 195 GLU A O 1
ATOM 1599 N N . ALA A 1 196 ? -10.306 -1.532 3.006 1.00 89.31 196 ALA A N 1
ATOM 1600 C CA . ALA A 1 196 ? -11.674 -2.024 2.823 1.00 89.31 196 ALA A CA 1
ATOM 1601 C C . ALA A 1 196 ? -12.340 -1.532 1.514 1.00 89.31 196 ALA A C 1
ATOM 1603 O O . ALA A 1 196 ? -12.794 -2.383 0.741 1.00 89.31 196 ALA A O 1
ATOM 1604 N N . PRO A 1 197 ? -12.418 -0.215 1.223 1.00 93.62 197 PRO A N 1
ATOM 1605 C CA . PRO A 1 197 ? -12.926 0.271 -0.061 1.00 93.62 197 PRO A CA 1
ATOM 1606 C C . PRO A 1 197 ? -12.027 -0.108 -1.245 1.00 93.62 197 PRO A C 1
ATOM 1608 O O . PRO A 1 197 ? -12.562 -0.397 -2.313 1.00 93.62 197 PRO A O 1
ATOM 1611 N N . GLU A 1 198 ? -10.703 -0.175 -1.070 1.00 95.25 198 GLU A N 1
ATOM 1612 C CA . GLU A 1 198 ? -9.778 -0.646 -2.112 1.00 95.25 198 GLU A CA 1
ATOM 1613 C C . GLU A 1 198 ? -10.075 -2.096 -2.518 1.00 95.25 198 GLU A C 1
ATOM 1615 O O . GLU A 1 198 ? -10.246 -2.407 -3.701 1.00 95.25 198 GLU A O 1
ATOM 1620 N N . ARG A 1 199 ? -10.188 -2.989 -1.532 1.00 92.06 199 ARG A N 1
ATOM 1621 C CA . ARG A 1 199 ? -10.504 -4.401 -1.746 1.00 92.06 199 ARG A CA 1
ATOM 1622 C C . ARG A 1 199 ? -11.886 -4.559 -2.360 1.00 92.06 199 ARG A C 1
ATOM 1624 O O . ARG A 1 199 ? -12.032 -5.307 -3.317 1.00 92.06 199 ARG A O 1
ATOM 1631 N N . LEU A 1 200 ? -12.880 -3.805 -1.887 1.00 94.44 200 LEU A N 1
ATOM 1632 C CA . LEU A 1 200 ? -14.223 -3.823 -2.469 1.00 94.44 200 LEU A CA 1
ATOM 1633 C C . LEU A 1 200 ? -14.220 -3.379 -3.938 1.00 94.44 200 LEU A C 1
ATOM 1635 O O . LEU A 1 200 ? -14.869 -4.018 -4.766 1.00 94.44 200 LEU A O 1
ATOM 1639 N N . MET A 1 201 ? -13.487 -2.315 -4.272 1.00 97.75 201 MET A N 1
ATOM 1640 C CA . MET A 1 201 ? -13.318 -1.857 -5.652 1.00 97.75 201 MET A CA 1
ATOM 1641 C C . MET A 1 201 ? -12.671 -2.940 -6.516 1.00 97.75 201 MET A C 1
ATOM 1643 O O . MET A 1 201 ? -13.203 -3.298 -7.567 1.00 97.75 201 MET A O 1
ATOM 1647 N N . THR A 1 202 ? -11.564 -3.504 -6.043 1.00 96.62 202 THR A N 1
ATOM 1648 C CA . THR A 1 202 ? -10.802 -4.530 -6.763 1.00 96.62 202 THR A CA 1
ATOM 1649 C C . THR A 1 202 ? -11.621 -5.805 -6.965 1.00 96.62 202 THR A C 1
ATOM 1651 O O . THR A 1 202 ? -11.642 -6.352 -8.065 1.00 96.62 202 THR A O 1
ATOM 1654 N N . ASP A 1 203 ? -12.367 -6.240 -5.949 1.00 94.69 203 ASP A N 1
ATOM 1655 C CA . ASP A 1 203 ? -13.248 -7.412 -6.005 1.00 94.69 203 ASP A CA 1
ATOM 1656 C C . ASP A 1 203 ? -14.445 -7.190 -6.937 1.00 94.69 203 ASP A C 1
ATOM 1658 O O . ASP A 1 203 ? -14.866 -8.109 -7.638 1.00 94.69 203 ASP A O 1
ATOM 1662 N N . THR A 1 204 ? -14.986 -5.968 -6.974 1.00 97.06 204 THR A N 1
ATOM 1663 C CA . THR A 1 204 ? -16.114 -5.621 -7.854 1.00 97.06 204 THR A CA 1
ATOM 1664 C C . THR A 1 204 ? -15.684 -5.579 -9.320 1.00 97.06 204 THR A C 1
ATOM 1666 O O . THR A 1 204 ? -16.416 -6.049 -10.189 1.00 97.06 204 THR A O 1
ATOM 1669 N N . ILE A 1 205 ? -14.496 -5.038 -9.604 1.00 96.75 205 ILE A N 1
ATOM 1670 C CA . ILE A 1 205 ? -13.917 -5.016 -10.956 1.00 96.75 205 ILE A CA 1
ATOM 1671 C C . ILE A 1 205 ? -13.443 -6.426 -11.360 1.00 96.75 205 ILE A C 1
ATOM 1673 O O . ILE A 1 205 ? -13.603 -6.825 -12.512 1.00 96.75 205 ILE A O 1
ATOM 1677 N N . ASN A 1 206 ? -12.944 -7.204 -10.395 1.00 94.56 206 ASN A N 1
ATOM 1678 C CA . ASN A 1 206 ? -12.570 -8.613 -10.519 1.00 94.56 206 ASN A CA 1
ATOM 1679 C C . ASN A 1 206 ? -11.467 -8.900 -11.561 1.00 94.56 206 ASN A C 1
ATOM 1681 O O . ASN A 1 206 ? -11.483 -9.923 -12.252 1.00 94.56 206 ASN A O 1
ATOM 1685 N N . GLU A 1 207 ? -10.483 -8.008 -11.662 1.00 95.38 207 GLU A N 1
ATOM 1686 C CA . GLU A 1 207 ? -9.249 -8.203 -12.430 1.00 95.38 207 GLU A CA 1
ATOM 1687 C C . GLU A 1 207 ? -8.064 -7.522 -11.717 1.00 95.38 207 GLU A C 1
ATOM 1689 O O . GLU A 1 207 ? -8.299 -6.655 -10.876 1.00 95.38 207 GLU A O 1
ATOM 1694 N N . PRO A 1 208 ? -6.800 -7.898 -11.997 1.00 97.94 208 PRO A N 1
ATOM 1695 C CA . PRO A 1 208 ? -5.636 -7.203 -11.446 1.00 97.94 208 PRO A CA 1
ATOM 1696 C C . PRO A 1 208 ? -5.579 -5.736 -11.892 1.00 97.94 208 PRO A C 1
ATOM 1698 O O . PRO A 1 208 ? -5.719 -5.443 -13.086 1.00 97.94 208 PRO A O 1
ATOM 1701 N N . ILE A 1 209 ? -5.326 -4.828 -10.946 1.00 98.75 209 ILE A N 1
ATOM 1702 C CA . ILE A 1 209 ? -5.273 -3.381 -11.190 1.00 98.75 209 ILE A CA 1
ATOM 1703 C C . ILE A 1 209 ? -3.900 -2.837 -10.798 1.00 98.75 209 ILE A C 1
ATOM 1705 O O . ILE A 1 209 ? -3.422 -3.069 -9.695 1.00 98.75 209 ILE A O 1
ATOM 1709 N N . LEU A 1 210 ? -3.285 -2.072 -11.693 1.00 98.81 210 LEU A N 1
ATOM 1710 C CA . LEU A 1 210 ? -2.194 -1.156 -11.385 1.00 98.81 210 LEU A CA 1
ATOM 1711 C C . LEU A 1 210 ? -2.819 0.200 -11.057 1.00 98.81 210 LEU A C 1
ATOM 1713 O O . LEU A 1 210 ? -3.212 0.937 -11.971 1.00 98.81 210 LEU A O 1
ATOM 1717 N N . LEU A 1 211 ? -2.979 0.486 -9.764 1.00 98.81 211 LEU A N 1
ATOM 1718 C CA . LEU A 1 211 ? -3.493 1.762 -9.285 1.00 98.81 211 LEU A CA 1
ATOM 1719 C C . LEU A 1 211 ? -2.329 2.750 -9.202 1.00 98.81 211 LEU A C 1
ATOM 1721 O O . LEU A 1 211 ? -1.402 2.552 -8.427 1.00 98.81 211 LEU A O 1
ATOM 1725 N N . CYS A 1 212 ? -2.351 3.788 -10.030 1.00 98.69 212 CYS A N 1
ATOM 1726 C CA . CYS A 1 212 ? -1.210 4.668 -10.259 1.00 98.69 212 CYS A CA 1
ATOM 1727 C C . CYS A 1 212 ? -1.484 6.116 -9.844 1.00 98.69 212 CYS A C 1
ATOM 1729 O O . CYS A 1 212 ? -2.630 6.544 -9.714 1.00 98.69 212 CYS A O 1
ATOM 1731 N N . ARG A 1 213 ? -0.417 6.919 -9.785 1.00 98.50 213 ARG A N 1
ATOM 1732 C CA . ARG A 1 213 ? -0.487 8.388 -9.722 1.00 98.50 213 ARG A CA 1
ATOM 1733 C C . ARG A 1 213 ? -1.184 8.935 -8.481 1.00 98.50 213 ARG A C 1
ATOM 1735 O O . ARG A 1 213 ? -2.129 9.715 -8.578 1.00 98.50 213 ARG A O 1
ATOM 1742 N N . PHE A 1 214 ? -0.700 8.540 -7.309 1.00 98.56 214 PHE A N 1
ATOM 1743 C CA . PHE A 1 214 ? -1.213 9.051 -6.040 1.00 98.56 214 PHE A CA 1
ATOM 1744 C C . PHE A 1 214 ? -0.740 10.492 -5.761 1.00 98.56 214 PHE A C 1
ATOM 1746 O O . PHE A 1 214 ? 0.373 10.853 -6.166 1.00 98.56 214 PHE A O 1
ATOM 1753 N N . PRO A 1 215 ? -1.541 11.309 -5.049 1.00 97.88 215 PRO A N 1
ATOM 1754 C CA . PRO A 1 215 ? -1.148 12.643 -4.604 1.00 97.88 215 PRO A CA 1
ATOM 1755 C C . PRO A 1 215 ? 0.130 12.643 -3.759 1.00 97.88 215 PRO A C 1
ATOM 1757 O O . PRO A 1 215 ? 0.376 11.721 -2.977 1.00 97.88 215 PRO A O 1
ATOM 1760 N N . VAL A 1 216 ? 0.937 13.697 -3.896 1.00 95.56 216 VAL A N 1
ATOM 1761 C CA . VAL A 1 216 ? 2.211 13.850 -3.171 1.00 95.56 216 VAL A CA 1
ATOM 1762 C C . VAL A 1 216 ? 2.024 13.920 -1.656 1.00 95.56 216 VAL A C 1
ATOM 1764 O O . VAL A 1 216 ? 2.921 13.523 -0.922 1.00 95.56 216 VAL A O 1
ATOM 1767 N N . GLU A 1 217 ? 0.879 14.413 -1.184 1.00 92.75 217 GLU A N 1
ATOM 1768 C CA . GLU A 1 217 ? 0.592 14.630 0.236 1.00 92.75 217 GLU A CA 1
ATOM 1769 C C . GLU A 1 217 ? 0.344 13.331 1.015 1.00 92.75 217 GLU A C 1
ATOM 1771 O O . GLU A 1 217 ? 0.477 13.325 2.237 1.00 92.75 217 GLU A O 1
ATOM 1776 N N . ILE A 1 218 ? -0.006 12.239 0.325 1.00 93.38 218 ILE A N 1
ATOM 1777 C CA . ILE A 1 218 ? -0.348 10.947 0.946 1.00 93.38 218 ILE A CA 1
ATOM 1778 C C . ILE A 1 218 ? 0.677 9.845 0.661 1.00 93.38 218 ILE A C 1
ATOM 1780 O O . ILE A 1 218 ? 0.472 8.691 1.030 1.00 93.38 218 ILE A O 1
ATOM 1784 N N . LYS A 1 219 ? 1.787 10.176 -0.005 1.00 95.75 219 LYS A N 1
ATOM 1785 C CA . LYS A 1 219 ? 2.861 9.233 -0.335 1.00 95.75 219 LYS A CA 1
ATOM 1786 C C . LYS A 1 219 ? 4.210 9.734 0.179 1.00 95.75 219 LYS A C 1
ATOM 1788 O O . LYS A 1 219 ? 4.378 10.881 0.583 1.00 95.75 219 LYS A O 1
ATOM 1793 N N . SER A 1 220 ? 5.194 8.839 0.202 1.00 96.56 220 SER A N 1
ATOM 1794 C CA . SER A 1 220 ? 6.517 9.137 0.750 1.00 96.56 220 SER A CA 1
ATOM 1795 C C . SER A 1 220 ? 7.268 10.196 -0.061 1.00 96.56 220 SER A C 1
ATOM 1797 O O . SER A 1 220 ? 7.211 10.231 -1.289 1.00 96.56 220 SER A O 1
ATOM 1799 N N . PHE A 1 221 ? 8.067 11.016 0.625 1.00 96.50 221 PHE A N 1
ATOM 1800 C CA . PHE A 1 221 ? 8.745 12.155 0.001 1.00 96.50 221 PHE A CA 1
ATOM 1801 C C . PHE A 1 221 ? 9.774 11.800 -1.074 1.00 96.50 221 PHE A C 1
ATOM 1803 O O . PHE A 1 221 ? 10.132 12.677 -1.851 1.00 96.50 221 PHE A O 1
ATOM 1810 N N . TYR A 1 222 ? 10.268 10.559 -1.104 1.00 97.38 222 TYR A N 1
ATOM 1811 C CA . TYR A 1 222 ? 11.268 10.102 -2.069 1.00 97.38 222 TYR A CA 1
ATOM 1812 C C . TYR A 1 222 ? 10.681 9.783 -3.452 1.00 97.38 222 TYR A C 1
ATOM 1814 O O . TYR A 1 222 ? 11.446 9.506 -4.380 1.00 97.38 222 TYR A O 1
ATOM 1822 N N . MET A 1 223 ? 9.351 9.742 -3.588 1.00 98.50 223 MET A N 1
ATOM 1823 C CA . MET A 1 223 ? 8.686 9.355 -4.831 1.00 98.50 223 MET A CA 1
ATOM 1824 C C . MET A 1 223 ? 8.794 10.471 -5.876 1.00 98.50 223 MET A C 1
ATOM 1826 O O . MET A 1 223 ? 8.516 11.632 -5.580 1.00 98.50 223 MET A O 1
ATOM 1830 N N . GLN A 1 224 ? 9.195 10.115 -7.099 1.00 98.44 224 GLN A N 1
ATOM 1831 C CA . GLN A 1 224 ? 9.287 11.048 -8.225 1.00 98.44 224 GLN A CA 1
ATOM 1832 C C . GLN A 1 224 ? 7.906 11.628 -8.544 1.00 98.44 224 GLN A C 1
ATOM 1834 O O . GLN A 1 224 ? 6.903 10.916 -8.496 1.00 98.44 224 GLN A O 1
ATOM 1839 N N . ARG A 1 225 ? 7.846 12.914 -8.889 1.00 98.06 225 ARG A N 1
ATOM 1840 C CA . ARG A 1 225 ? 6.611 13.561 -9.348 1.00 98.06 225 ARG A CA 1
ATOM 1841 C C . ARG A 1 225 ? 6.317 13.242 -10.807 1.00 98.06 225 ARG A C 1
ATOM 1843 O O . ARG A 1 225 ? 7.244 13.141 -11.609 1.00 98.06 225 ARG A O 1
ATOM 1850 N N . CYS A 1 226 ? 5.034 13.165 -11.150 1.00 98.00 226 CYS A N 1
ATOM 1851 C CA . CYS A 1 226 ? 4.608 13.039 -12.540 1.00 98.00 226 CYS A CA 1
ATOM 1852 C C . CYS A 1 226 ? 5.016 14.298 -13.329 1.00 98.00 226 CYS A C 1
ATOM 1854 O O . CYS A 1 226 ? 4.740 15.413 -12.871 1.00 98.00 226 CYS A O 1
ATOM 1856 N N . PRO A 1 227 ? 5.644 14.164 -14.511 1.00 96.12 227 PRO A N 1
ATOM 1857 C CA . PRO A 1 227 ? 6.026 15.315 -15.330 1.00 96.12 227 PRO A CA 1
ATOM 1858 C C . PRO A 1 227 ? 4.815 16.122 -15.831 1.00 96.12 227 PRO A C 1
ATOM 1860 O O . PRO A 1 227 ? 4.931 17.323 -16.065 1.00 96.12 227 PRO A O 1
ATOM 1863 N N . GLU A 1 228 ? 3.655 15.480 -15.982 1.00 95.06 228 GLU A N 1
ATOM 1864 C CA . GLU A 1 228 ? 2.400 16.096 -16.414 1.00 95.06 228 GLU A CA 1
ATOM 1865 C C . GLU A 1 228 ? 1.631 16.821 -15.296 1.00 95.06 228 GLU A C 1
ATOM 1867 O O . GLU A 1 228 ? 0.865 17.741 -15.585 1.00 95.06 228 GLU A O 1
ATOM 1872 N N . ASP A 1 229 ? 1.825 16.430 -14.032 1.00 96.06 229 ASP A N 1
ATOM 1873 C CA . ASP A 1 229 ? 1.155 17.022 -12.870 1.00 96.06 229 ASP A CA 1
ATOM 1874 C C . ASP A 1 229 ? 2.003 16.838 -11.605 1.00 96.06 229 ASP A C 1
ATOM 1876 O O . ASP A 1 229 ? 2.053 15.762 -11.009 1.00 96.06 229 ASP A O 1
ATOM 1880 N N . SER A 1 230 ? 2.642 17.918 -11.155 1.00 94.62 230 SER A N 1
ATOM 1881 C CA . SER A 1 230 ? 3.552 17.903 -10.002 1.00 94.62 230 SER A CA 1
ATOM 1882 C C . SER A 1 230 ? 2.866 17.652 -8.654 1.00 94.62 230 SER A C 1
ATOM 1884 O O . SER A 1 230 ? 3.555 17.486 -7.644 1.00 94.62 230 SER A O 1
ATOM 1886 N N . ARG A 1 231 ? 1.528 17.619 -8.627 1.00 95.62 231 ARG A N 1
ATOM 1887 C CA . ARG A 1 231 ? 0.728 17.218 -7.460 1.00 95.62 231 ARG A CA 1
ATOM 1888 C C . ARG A 1 231 ? 0.633 15.701 -7.320 1.00 95.62 231 ARG A C 1
ATOM 1890 O O . ARG A 1 231 ? 0.204 15.225 -6.275 1.00 95.62 231 ARG A O 1
ATOM 1897 N N . LEU A 1 232 ? 1.011 14.947 -8.352 1.00 98.06 232 LEU A N 1
ATOM 1898 C CA . LEU A 1 232 ? 0.955 13.489 -8.390 1.00 98.06 232 LEU A CA 1
ATOM 1899 C C . LEU A 1 232 ? 2.362 12.889 -8.392 1.00 98.06 232 LEU A C 1
ATOM 1901 O O . LEU A 1 232 ? 3.334 13.506 -8.829 1.00 98.06 232 LEU A O 1
ATOM 1905 N N . THR A 1 233 ? 2.462 11.652 -7.925 1.00 98.62 233 THR A N 1
ATOM 1906 C CA . THR A 1 233 ? 3.700 10.864 -7.897 1.00 98.62 233 THR A CA 1
ATOM 1907 C C . THR A 1 233 ? 3.672 9.771 -8.956 1.00 98.62 233 THR A C 1
ATOM 1909 O O . THR A 1 233 ? 2.624 9.206 -9.227 1.00 98.62 233 THR A O 1
ATOM 1912 N N . GLU A 1 234 ? 4.810 9.420 -9.545 1.00 98.81 234 GLU A N 1
ATOM 1913 C CA . GLU A 1 234 ? 4.967 8.220 -10.379 1.00 98.81 234 GLU A CA 1
ATOM 1914 C C . GLU A 1 234 ? 5.016 6.965 -9.486 1.00 98.81 234 GLU A C 1
ATOM 1916 O O . GLU A 1 234 ? 6.027 6.267 -9.381 1.00 98.81 234 GLU A O 1
ATOM 1921 N N . SER A 1 235 ? 3.922 6.730 -8.768 1.00 98.75 235 SER A N 1
ATOM 1922 C CA . SER A 1 235 ? 3.705 5.622 -7.843 1.00 98.75 235 SER A CA 1
ATOM 1923 C C . SER A 1 235 ? 2.674 4.650 -8.396 1.00 98.75 235 SER A C 1
ATOM 1925 O O . SER A 1 235 ? 1.808 5.031 -9.191 1.00 98.75 235 SER A O 1
ATOM 1927 N N . VAL A 1 236 ? 2.784 3.394 -7.979 1.00 98.88 236 VAL A N 1
ATOM 1928 C CA . VAL A 1 236 ? 1.907 2.300 -8.379 1.00 98.88 236 VAL A CA 1
ATOM 1929 C C . VAL A 1 236 ? 1.718 1.328 -7.226 1.00 98.88 236 VAL A C 1
ATOM 1931 O O . VAL A 1 236 ? 2.696 0.876 -6.636 1.00 98.88 236 VAL A O 1
ATOM 1934 N N . ASP A 1 237 ? 0.470 0.947 -6.993 1.00 98.69 237 ASP A N 1
ATOM 1935 C CA . ASP A 1 237 ? 0.094 -0.153 -6.116 1.00 98.69 237 ASP A CA 1
ATOM 1936 C C . ASP A 1 237 ? -0.575 -1.246 -6.980 1.00 98.69 237 ASP A C 1
ATOM 1938 O O . ASP A 1 237 ? -1.424 -0.959 -7.832 1.00 98.69 237 ASP A O 1
ATOM 1942 N N . VAL A 1 238 ? -0.155 -2.507 -6.824 1.00 98.62 238 VAL A N 1
ATOM 1943 C CA . VAL A 1 238 ? -0.707 -3.664 -7.552 1.00 98.62 238 VAL A CA 1
ATOM 1944 C C . VAL A 1 238 ? -1.793 -4.305 -6.703 1.00 98.62 238 VAL A C 1
ATOM 1946 O O . VAL A 1 238 ? -1.507 -4.967 -5.701 1.00 98.62 238 VAL A O 1
ATOM 1949 N N . LEU A 1 239 ? -3.038 -4.131 -7.132 1.00 98.12 239 LEU A N 1
ATOM 1950 C CA . LEU A 1 239 ? -4.222 -4.614 -6.440 1.00 98.12 239 LEU A CA 1
ATOM 1951 C C . LEU A 1 239 ? -4.692 -5.931 -7.050 1.00 98.12 239 LEU A C 1
ATOM 1953 O O . LEU A 1 239 ? -4.888 -6.043 -8.265 1.00 98.12 239 LEU A O 1
ATOM 1957 N N . MET A 1 240 ? -4.904 -6.921 -6.189 1.00 95.94 240 MET A N 1
ATOM 1958 C CA . MET A 1 240 ? -5.387 -8.241 -6.565 1.00 95.94 240 MET A CA 1
ATOM 1959 C C . MET A 1 240 ? -6.756 -8.540 -5.961 1.00 95.94 240 MET A C 1
ATOM 1961 O O . MET A 1 240 ? -6.958 -8.307 -4.765 1.00 95.94 240 MET A O 1
ATOM 1965 N N . PRO A 1 241 ? -7.679 -9.146 -6.731 1.00 91.31 241 PRO A N 1
ATOM 1966 C CA . PRO A 1 241 ? -8.931 -9.633 -6.175 1.00 91.31 241 PRO A CA 1
ATOM 1967 C C . PRO A 1 241 ? -8.698 -10.564 -4.979 1.00 91.31 241 PRO A C 1
ATOM 1969 O O . PRO A 1 241 ? -7.769 -11.376 -4.960 1.00 91.31 241 PRO A O 1
ATOM 1972 N N . ASN A 1 242 ? -9.589 -10.475 -4.001 1.00 84.00 242 ASN A N 1
ATOM 1973 C CA . ASN A 1 242 ? -9.621 -11.150 -2.708 1.00 84.00 242 ASN A CA 1
ATOM 1974 C C . ASN A 1 242 ? -8.600 -10.668 -1.670 1.00 84.00 242 ASN A C 1
ATOM 1976 O O . ASN A 1 242 ? -8.810 -10.946 -0.487 1.00 84.00 242 ASN A O 1
ATOM 1980 N N . VAL A 1 243 ? -7.536 -9.953 -2.044 1.00 89.62 243 VAL A N 1
ATOM 1981 C CA . VAL A 1 243 ? -6.503 -9.497 -1.089 1.00 89.62 243 VAL A CA 1
ATOM 1982 C C . VAL A 1 243 ? -6.376 -7.977 -1.030 1.00 89.62 243 VAL A C 1
ATOM 1984 O O . VAL A 1 243 ? -6.212 -7.457 0.068 1.00 89.62 243 VAL A O 1
ATOM 1987 N N . GLY A 1 244 ? -6.529 -7.268 -2.148 1.00 92.81 244 GLY A N 1
ATOM 1988 C CA . GLY A 1 244 ? -6.167 -5.851 -2.262 1.00 92.81 244 GLY A CA 1
ATOM 1989 C C . GLY A 1 244 ? -4.701 -5.698 -2.666 1.00 92.81 244 GLY A C 1
ATOM 1990 O O . GLY A 1 244 ? -4.190 -6.505 -3.448 1.00 92.81 244 GLY A O 1
ATOM 1991 N N . GLU A 1 245 ? -4.027 -4.677 -2.149 1.00 96.25 245 GLU A N 1
ATOM 1992 C CA . GLU A 1 245 ? -2.614 -4.402 -2.422 1.00 96.25 245 GLU A CA 1
ATOM 1993 C C . GLU A 1 245 ? -1.670 -5.561 -2.034 1.00 96.25 245 GLU A C 1
ATOM 1995 O O . GLU A 1 245 ? -1.566 -5.953 -0.863 1.00 96.25 245 GLU A O 1
ATOM 2000 N N . ILE A 1 246 ? -0.911 -6.060 -3.019 1.00 96.81 246 ILE A N 1
ATOM 2001 C CA . ILE A 1 246 ? 0.170 -7.048 -2.831 1.00 96.81 246 ILE A CA 1
ATOM 2002 C C . ILE A 1 246 ? 1.575 -6.498 -3.126 1.00 96.81 246 ILE A C 1
ATOM 2004 O O . ILE A 1 246 ? 2.559 -7.081 -2.667 1.00 96.81 246 ILE A O 1
ATOM 2008 N N . VAL A 1 247 ? 1.680 -5.406 -3.889 1.00 98.31 247 VAL A N 1
ATOM 2009 C CA . VAL A 1 247 ? 2.948 -4.755 -4.250 1.00 98.31 247 VAL A CA 1
ATOM 2010 C C . VAL A 1 247 ? 2.758 -3.246 -4.239 1.00 98.31 247 VAL A C 1
ATOM 2012 O O . VAL A 1 247 ? 1.810 -2.768 -4.854 1.00 98.31 247 VAL A O 1
ATOM 2015 N N . GLY A 1 248 ? 3.692 -2.521 -3.632 1.00 98.50 248 GLY A N 1
ATOM 2016 C CA . GLY A 1 248 ? 3.777 -1.063 -3.695 1.00 98.50 248 GLY A CA 1
ATOM 2017 C C . GLY A 1 248 ? 5.095 -0.639 -4.334 1.00 98.50 248 GLY A C 1
ATOM 2018 O O . GLY A 1 248 ? 6.152 -1.209 -4.054 1.00 98.50 248 GLY A O 1
ATOM 2019 N N . GLY A 1 249 ? 5.067 0.353 -5.218 1.00 98.56 249 GLY A N 1
ATOM 2020 C CA . GLY A 1 249 ? 6.249 0.789 -5.955 1.00 98.56 249 GLY A CA 1
ATOM 2021 C C . GLY A 1 249 ? 6.192 2.239 -6.407 1.00 98.56 249 GLY A C 1
ATOM 2022 O O . GLY A 1 249 ? 5.146 2.887 -6.413 1.00 98.56 249 GLY A O 1
ATOM 2023 N N . SER A 1 250 ? 7.350 2.775 -6.784 1.00 98.88 250 SER A N 1
ATOM 2024 C CA . SER A 1 250 ? 7.432 4.107 -7.380 1.00 98.88 250 SER A CA 1
ATOM 2025 C C . SER A 1 250 ? 8.724 4.309 -8.160 1.00 98.88 250 SER A C 1
ATOM 2027 O O . SER A 1 250 ? 9.749 3.678 -7.888 1.00 98.88 250 SER A O 1
ATOM 2029 N N . MET A 1 251 ? 8.702 5.288 -9.058 1.00 98.88 251 MET A N 1
ATOM 2030 C CA . MET A 1 251 ? 9.916 5.980 -9.479 1.00 98.88 251 MET A CA 1
ATOM 2031 C C . MET A 1 251 ? 10.462 6.821 -8.322 1.00 98.88 251 MET A C 1
ATOM 2033 O O . MET A 1 251 ? 9.713 7.242 -7.428 1.00 98.88 251 MET A O 1
ATOM 2037 N N . ARG A 1 252 ? 11.775 7.051 -8.299 1.00 98.69 252 ARG A N 1
ATOM 2038 C CA . ARG A 1 252 ? 12.453 7.778 -7.218 1.00 98.69 252 ARG A CA 1
ATOM 2039 C C . ARG A 1 252 ? 12.961 9.125 -7.700 1.00 98.69 252 ARG A C 1
ATOM 2041 O O . ARG A 1 252 ? 13.457 9.238 -8.820 1.00 98.69 252 ARG A O 1
ATOM 2048 N N . ILE A 1 253 ? 12.933 10.112 -6.807 1.00 98.44 253 ILE A N 1
ATOM 2049 C CA . ILE A 1 253 ? 13.598 11.392 -7.045 1.00 98.44 253 ILE A CA 1
ATOM 2050 C C . ILE A 1 253 ? 15.087 11.139 -7.288 1.00 98.44 253 ILE A C 1
ATOM 2052 O O . ILE A 1 253 ? 15.785 10.527 -6.467 1.00 98.44 253 ILE A O 1
ATOM 2056 N N . TRP A 1 254 ? 15.572 11.617 -8.426 1.00 97.38 254 TRP A N 1
ATOM 2057 C CA . TRP A 1 254 ? 16.966 11.496 -8.848 1.00 97.38 254 TRP A CA 1
ATOM 2058 C C . TRP A 1 254 ? 17.660 12.857 -8.999 1.00 97.38 254 TRP A C 1
ATOM 2060 O O . TRP A 1 254 ? 18.885 12.893 -9.095 1.00 97.38 254 TRP A O 1
ATOM 2070 N N . ASP A 1 255 ? 16.912 13.962 -8.930 1.00 97.75 255 ASP A N 1
ATOM 2071 C CA . ASP A 1 255 ? 17.463 15.311 -8.812 1.00 97.75 255 ASP A CA 1
ATOM 2072 C C . ASP A 1 255 ? 17.891 15.621 -7.364 1.00 97.75 255 ASP A C 1
ATOM 2074 O O . ASP A 1 255 ? 17.209 15.272 -6.393 1.00 97.75 255 ASP A O 1
ATOM 2078 N N . SER A 1 256 ? 19.053 16.259 -7.207 1.00 97.38 256 SER A N 1
ATOM 2079 C CA . SER A 1 256 ? 19.631 16.542 -5.889 1.00 97.38 256 SER A CA 1
ATOM 2080 C C . SER A 1 256 ? 18.859 17.626 -5.134 1.00 97.38 256 SER A C 1
ATOM 2082 O O . SER A 1 256 ? 18.649 17.496 -3.924 1.00 97.38 256 SER A O 1
ATOM 2084 N N . ASP A 1 257 ? 18.441 18.688 -5.821 1.00 97.50 257 ASP A N 1
ATOM 2085 C CA . ASP A 1 257 ? 17.774 19.827 -5.190 1.00 97.50 257 ASP A CA 1
ATOM 2086 C C . ASP A 1 257 ? 16.348 19.449 -4.783 1.00 97.50 257 ASP A C 1
ATOM 2088 O O . ASP A 1 257 ? 15.911 19.761 -3.671 1.00 97.50 257 ASP A O 1
ATOM 2092 N N . GLU A 1 258 ? 15.650 18.694 -5.633 1.00 96.56 258 GLU A N 1
ATOM 2093 C CA . GLU A 1 258 ? 14.327 18.153 -5.332 1.00 96.56 258 GLU A CA 1
ATOM 2094 C C . GLU A 1 258 ? 14.366 17.202 -4.123 1.00 96.56 258 GLU A C 1
ATOM 2096 O O . GLU A 1 258 ? 13.521 17.306 -3.228 1.00 96.56 258 GLU A O 1
ATOM 2101 N N . MET A 1 259 ? 15.383 16.335 -4.027 1.00 97.56 259 MET A N 1
ATOM 2102 C CA . MET A 1 259 ? 15.541 15.426 -2.885 1.00 97.56 259 MET A CA 1
ATOM 2103 C C . MET A 1 259 ? 15.744 16.196 -1.572 1.00 97.56 259 MET A C 1
ATOM 2105 O O . MET A 1 259 ? 15.081 15.911 -0.571 1.00 97.56 259 MET A O 1
ATOM 2109 N N . LEU A 1 260 ? 16.630 17.198 -1.562 1.00 97.75 260 LEU A N 1
ATOM 2110 C CA . LEU A 1 260 ? 16.876 18.029 -0.376 1.00 97.75 260 LEU A CA 1
ATOM 2111 C C . LEU A 1 260 ? 15.653 18.876 0.004 1.00 97.75 260 LEU A C 1
ATOM 2113 O O . LEU A 1 260 ? 15.381 19.069 1.192 1.00 97.75 260 LEU A O 1
ATOM 2117 N N . ALA A 1 261 ? 14.881 19.341 -0.982 1.00 96.25 261 ALA A N 1
ATOM 2118 C CA . ALA A 1 261 ? 13.602 20.000 -0.739 1.00 96.25 261 ALA A CA 1
ATOM 2119 C C . ALA A 1 261 ? 12.583 19.048 -0.086 1.00 96.25 261 ALA A C 1
ATOM 2121 O O . ALA A 1 261 ? 11.848 19.474 0.807 1.00 96.25 261 ALA A O 1
ATOM 2122 N N . GLY A 1 262 ? 12.574 17.767 -0.473 1.00 95.69 262 GLY A N 1
ATOM 2123 C CA . GLY A 1 262 ? 11.788 16.712 0.170 1.00 95.69 262 GLY A CA 1
ATOM 2124 C C . GLY A 1 262 ? 12.143 16.525 1.649 1.00 95.69 262 GLY A C 1
ATOM 2125 O O . GLY A 1 262 ? 11.264 16.651 2.498 1.00 95.69 262 GLY A O 1
ATOM 2126 N N . TYR A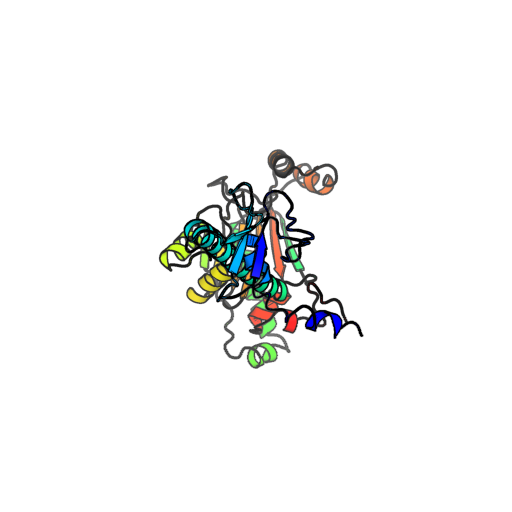 1 263 ? 13.430 16.340 1.974 1.00 97.75 263 TYR A N 1
ATOM 2127 C CA . TYR A 1 263 ? 13.906 16.256 3.369 1.00 97.75 263 TYR A CA 1
ATOM 2128 C C . TYR A 1 263 ? 13.457 17.455 4.210 1.00 97.75 263 TYR A C 1
ATOM 2130 O O . TYR A 1 263 ? 12.922 17.297 5.308 1.00 97.75 263 TYR A O 1
ATOM 2138 N N . LYS A 1 264 ? 13.628 18.667 3.668 1.00 97.50 264 LYS A N 1
ATOM 2139 C CA . LYS A 1 264 ? 13.225 19.905 4.339 1.00 97.50 264 LYS A CA 1
ATOM 2140 C C . LYS A 1 264 ? 11.715 19.968 4.580 1.00 97.50 264 LYS A C 1
ATOM 2142 O O . LYS A 1 264 ? 11.302 20.448 5.632 1.00 97.50 264 LYS A O 1
ATOM 2147 N N . ARG A 1 265 ? 10.904 19.517 3.618 1.00 94.38 2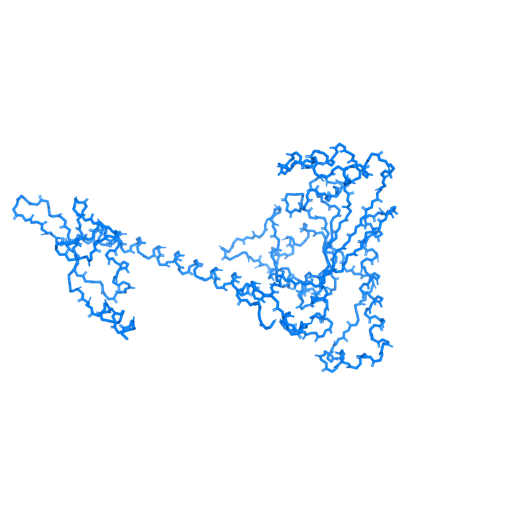65 ARG A N 1
ATOM 2148 C CA . ARG A 1 265 ? 9.437 19.516 3.718 1.00 94.38 265 ARG A CA 1
ATOM 2149 C C . ARG A 1 265 ? 8.945 18.587 4.826 1.00 94.38 265 ARG A C 1
ATOM 2151 O O . ARG A 1 265 ? 8.088 19.000 5.597 1.00 94.38 265 ARG A O 1
ATOM 2158 N N . GLU A 1 266 ? 9.512 17.387 4.925 1.00 94.75 266 GLU A N 1
ATOM 2159 C CA . GLU A 1 266 ? 9.141 16.407 5.959 1.00 94.75 266 GLU A CA 1
ATOM 2160 C C . GLU A 1 266 ? 9.800 16.680 7.323 1.00 94.75 266 GLU A C 1
ATOM 2162 O O . GLU A 1 266 ? 9.536 15.978 8.296 1.00 94.75 266 GLU A O 1
ATOM 2167 N N . GLY A 1 267 ? 10.683 17.682 7.417 1.00 97.25 267 GLY A N 1
ATOM 2168 C CA . GLY A 1 267 ? 11.400 18.004 8.654 1.00 97.25 267 GLY A CA 1
ATOM 2169 C C . GLY A 1 267 ? 12.423 16.940 9.070 1.00 97.25 267 GLY A C 1
ATOM 2170 O O . GLY A 1 267 ? 12.691 16.783 10.260 1.00 97.25 267 GLY A O 1
ATOM 2171 N N . ILE A 1 268 ? 12.993 16.209 8.108 1.00 97.38 268 ILE A N 1
ATOM 2172 C CA . ILE A 1 268 ? 13.973 15.141 8.344 1.00 97.38 268 ILE A CA 1
ATOM 2173 C C . ILE A 1 268 ? 15.385 15.695 8.118 1.00 97.38 268 ILE A C 1
ATOM 2175 O O . ILE A 1 268 ? 15.663 16.275 7.069 1.00 97.38 268 ILE A O 1
ATOM 2179 N N . ASP A 1 269 ? 16.295 15.490 9.078 1.00 97.44 269 ASP A N 1
ATOM 2180 C CA . ASP A 1 269 ? 17.715 15.831 8.911 1.00 97.44 269 ASP A CA 1
ATOM 2181 C C . ASP A 1 269 ? 18.347 14.950 7.813 1.00 97.44 269 ASP A C 1
ATOM 2183 O O . ASP A 1 269 ? 18.390 13.726 7.974 1.00 97.44 269 ASP A O 1
ATOM 2187 N N . PRO A 1 270 ? 18.849 15.528 6.702 1.00 97.81 270 PRO A N 1
ATOM 2188 C CA . PRO A 1 270 ? 19.460 14.758 5.621 1.00 97.81 270 PRO A CA 1
ATOM 2189 C C . PRO A 1 270 ? 20.875 14.258 5.953 1.00 97.81 270 PRO A C 1
ATOM 2191 O O . PRO A 1 270 ? 21.397 13.408 5.233 1.00 97.81 270 PRO A O 1
ATOM 2194 N N . THR A 1 271 ? 21.515 14.757 7.015 1.00 98.06 271 THR A N 1
ATOM 2195 C CA . THR A 1 271 ? 22.904 14.426 7.383 1.00 98.06 271 THR A CA 1
ATOM 2196 C C . THR A 1 271 ? 23.171 12.915 7.513 1.00 98.06 271 THR A C 1
ATOM 2198 O O . THR A 1 271 ? 24.107 12.427 6.872 1.00 98.06 271 THR A O 1
ATOM 2201 N N . PRO A 1 272 ? 22.370 12.123 8.259 1.00 98.50 272 PRO A N 1
ATOM 2202 C CA . PRO A 1 272 ? 22.554 10.667 8.330 1.00 98.50 272 PRO A CA 1
ATOM 2203 C C . PRO A 1 272 ? 22.291 9.938 7.000 1.00 98.50 272 PRO A C 1
ATOM 2205 O O . PRO A 1 272 ? 22.709 8.791 6.837 1.00 98.50 272 PRO A O 1
ATOM 2208 N N . TYR A 1 273 ? 21.651 10.601 6.034 1.00 98.25 273 TYR A N 1
ATOM 2209 C CA . TYR A 1 273 ? 21.333 10.077 4.705 1.00 98.25 273 TYR A CA 1
ATOM 2210 C C . TYR A 1 273 ? 22.332 10.536 3.634 1.00 98.25 273 TYR A C 1
ATOM 2212 O O . TYR A 1 273 ? 22.008 10.541 2.442 1.00 98.25 273 TYR A O 1
ATOM 2220 N N . TYR A 1 274 ? 23.557 10.919 4.019 1.00 97.94 274 TYR A N 1
ATOM 2221 C CA . TYR A 1 274 ? 24.595 11.344 3.070 1.00 97.94 274 TYR A CA 1
ATOM 2222 C C . TYR A 1 274 ? 24.792 10.315 1.945 1.00 97.94 274 TYR A C 1
ATOM 2224 O O . TYR A 1 274 ? 24.809 10.677 0.777 1.00 97.94 274 TYR A O 1
ATOM 2232 N N . TRP A 1 275 ? 24.813 9.021 2.275 1.00 98.31 275 TRP A N 1
ATOM 2233 C CA . TRP A 1 275 ? 24.985 7.927 1.318 1.00 98.31 275 TRP A CA 1
ATOM 2234 C C . TRP A 1 275 ? 23.820 7.802 0.326 1.00 98.31 275 TRP A C 1
ATOM 2236 O O . TRP A 1 275 ? 24.027 7.344 -0.796 1.00 98.31 275 TRP A O 1
ATOM 2246 N N . TYR A 1 276 ? 22.613 8.230 0.708 1.00 98.19 276 TYR A N 1
ATOM 2247 C CA . TYR A 1 276 ? 21.426 8.235 -0.148 1.00 98.19 276 TYR A CA 1
ATOM 2248 C C . TYR A 1 276 ? 21.343 9.504 -1.008 1.00 98.19 276 TYR A C 1
ATOM 2250 O O . TYR A 1 276 ? 21.007 9.440 -2.192 1.00 98.19 276 TYR A O 1
ATOM 2258 N N . THR A 1 277 ? 21.680 10.662 -0.435 1.00 97.94 277 THR A N 1
ATOM 2259 C CA . THR A 1 277 ? 21.717 11.941 -1.166 1.00 97.94 277 THR A CA 1
ATOM 2260 C C . THR A 1 277 ? 22.884 12.002 -2.152 1.00 97.94 277 THR A C 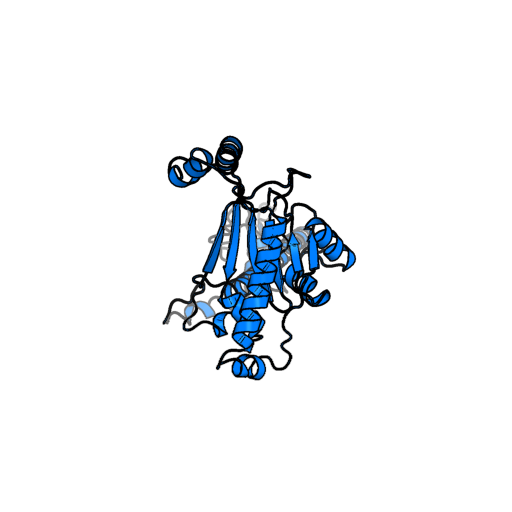1
ATOM 2262 O O . THR A 1 277 ? 22.724 12.532 -3.248 1.00 97.94 277 THR A O 1
ATOM 2265 N N . ASP A 1 278 ? 24.022 11.382 -1.839 1.00 98.44 278 ASP A N 1
ATOM 2266 C CA . ASP A 1 278 ? 25.184 11.310 -2.730 1.00 98.44 278 ASP A CA 1
ATOM 2267 C C . ASP A 1 278 ? 24.904 10.517 -4.015 1.00 98.44 278 ASP A C 1
ATOM 2269 O O . ASP A 1 278 ? 25.487 10.834 -5.052 1.00 98.44 278 ASP A O 1
ATOM 2273 N N . GLN A 1 279 ? 23.937 9.588 -4.012 1.00 98.44 279 GLN A N 1
ATOM 2274 C CA . GLN A 1 279 ? 23.484 8.919 -5.244 1.00 98.44 279 GLN A CA 1
ATOM 2275 C C . GLN A 1 279 ? 22.952 9.914 -6.290 1.00 98.44 279 GLN A C 1
ATOM 2277 O O . GLN A 1 279 ? 22.990 9.636 -7.484 1.00 98.44 279 GLN A O 1
ATOM 2282 N N . ARG A 1 280 ? 22.470 11.090 -5.856 1.00 98.19 280 ARG A N 1
ATOM 2283 C CA . ARG A 1 280 ? 21.974 12.155 -6.742 1.00 98.19 280 ARG A CA 1
ATOM 2284 C C . ARG A 1 280 ? 23.090 13.084 -7.224 1.00 98.19 280 ARG A C 1
ATOM 2286 O O . ARG A 1 280 ? 22.895 13.848 -8.162 1.00 98.19 280 ARG A O 1
ATOM 2293 N N . LYS A 1 281 ? 24.275 13.003 -6.612 1.00 96.75 281 LYS A N 1
ATOM 2294 C CA . LYS A 1 281 ? 25.449 13.813 -6.964 1.00 96.75 281 LYS A CA 1
ATOM 2295 C C . LYS A 1 281 ? 26.402 13.063 -7.891 1.00 96.75 281 LYS A C 1
ATOM 2297 O O . LYS A 1 281 ? 26.920 13.641 -8.842 1.00 96.75 281 LYS A O 1
ATOM 2302 N N . TYR A 1 282 ? 26.633 11.778 -7.628 1.00 97.75 282 TYR A N 1
ATOM 2303 C CA . TYR A 1 282 ? 27.657 10.984 -8.310 1.00 97.75 282 TYR A CA 1
ATOM 2304 C C . TYR A 1 282 ? 27.047 10.022 -9.334 1.00 97.75 282 TYR A C 1
ATOM 2306 O O . TYR A 1 282 ? 27.044 8.811 -9.138 1.00 97.75 282 TYR A O 1
ATOM 2314 N N . GLY A 1 283 ? 26.557 10.566 -10.452 1.00 96.56 283 GLY A N 1
ATOM 2315 C CA . GLY A 1 283 ? 26.037 9.757 -11.564 1.00 96.56 283 GLY A CA 1
ATOM 2316 C C . GLY A 1 283 ? 24.591 9.299 -11.372 1.00 96.56 283 GLY A C 1
ATOM 2317 O O . GLY A 1 283 ? 24.279 8.132 -11.602 1.00 96.56 283 GLY A O 1
ATOM 2318 N N . ALA A 1 284 ? 23.718 10.222 -10.960 1.00 97.06 284 ALA A N 1
ATOM 2319 C CA . ALA A 1 284 ? 22.287 9.975 -10.828 1.00 97.06 284 ALA A CA 1
ATOM 2320 C C . ALA A 1 284 ? 21.673 9.439 -12.133 1.00 97.06 284 ALA A C 1
ATOM 2322 O O . ALA A 1 284 ? 22.062 9.838 -13.233 1.00 97.06 284 ALA A O 1
ATOM 2323 N N . CYS A 1 285 ? 20.670 8.573 -12.010 1.00 98.19 285 CYS A N 1
ATOM 2324 C CA . CYS A 1 285 ? 19.877 8.097 -13.139 1.00 98.19 285 CYS A CA 1
ATOM 2325 C C . CYS A 1 285 ? 18.392 8.021 -12.761 1.00 98.19 285 CYS A C 1
ATOM 2327 O O . CYS A 1 285 ? 18.080 7.838 -11.580 1.00 98.19 285 CYS A O 1
ATOM 2329 N N . PRO A 1 286 ? 17.470 8.115 -13.733 1.00 98.38 286 PRO A N 1
ATOM 2330 C CA . PRO A 1 286 ? 16.082 7.730 -13.517 1.00 98.38 286 PRO A CA 1
ATOM 2331 C C . PRO A 1 286 ? 16.018 6.261 -13.088 1.00 98.38 286 PRO A C 1
ATOM 2333 O O . PRO A 1 286 ? 16.541 5.383 -13.778 1.00 98.38 286 PRO A O 1
ATOM 2336 N N . HIS A 1 287 ? 15.425 6.003 -11.928 1.00 98.81 287 HIS A N 1
ATOM 2337 C CA . HIS A 1 287 ? 15.320 4.672 -11.339 1.00 98.81 287 HIS A CA 1
ATOM 2338 C C . HIS A 1 287 ? 14.010 4.536 -10.572 1.00 98.81 287 HIS A C 1
ATOM 2340 O O . HIS A 1 287 ? 13.401 5.525 -10.155 1.00 98.81 287 HIS A O 1
ATOM 2346 N N . GLY A 1 288 ? 13.585 3.295 -10.396 1.00 98.81 288 GLY A N 1
ATOM 2347 C CA . GLY A 1 288 ? 12.389 2.958 -9.649 1.00 98.81 288 GLY A CA 1
ATOM 2348 C C . GLY A 1 288 ? 12.480 1.553 -9.097 1.00 98.81 288 GLY A C 1
ATOM 2349 O O . GLY A 1 288 ? 13.317 0.746 -9.512 1.00 98.81 288 GLY A O 1
ATOM 2350 N N . GLY A 1 289 ? 11.582 1.250 -8.178 1.00 98.69 289 GLY A N 1
ATOM 2351 C CA . GLY A 1 289 ? 11.540 -0.049 -7.544 1.00 98.69 289 GLY A CA 1
ATOM 2352 C C . GLY A 1 289 ? 10.219 -0.301 -6.860 1.00 98.69 289 GLY A C 1
ATOM 2353 O O . GLY A 1 289 ? 9.285 0.505 -6.923 1.00 98.69 289 GLY A O 1
ATOM 2354 N N . TYR A 1 290 ? 10.150 -1.459 -6.229 1.00 98.81 290 TYR A N 1
ATOM 2355 C CA . TYR A 1 290 ? 8.942 -1.964 -5.610 1.00 98.81 290 TYR A CA 1
ATOM 2356 C C . TYR A 1 290 ? 9.271 -2.868 -4.430 1.00 98.81 290 TYR A C 1
ATOM 2358 O O . TYR A 1 290 ? 10.352 -3.457 -4.357 1.00 98.81 290 TYR A O 1
ATOM 2366 N N . GLY A 1 291 ? 8.298 -2.979 -3.538 1.00 98.56 291 GLY A N 1
ATOM 2367 C CA . GLY A 1 291 ? 8.264 -3.909 -2.427 1.00 98.56 291 GLY A CA 1
ATOM 2368 C C . GLY A 1 291 ? 7.007 -4.769 -2.502 1.00 98.56 291 GLY A C 1
ATOM 2369 O O . GLY A 1 291 ? 5.920 -4.273 -2.796 1.00 98.56 291 GLY A O 1
ATOM 2370 N N . LEU A 1 292 ? 7.162 -6.069 -2.279 1.00 98.12 292 LEU A N 1
ATOM 2371 C CA . LEU A 1 292 ? 6.098 -7.068 -2.278 1.00 98.12 292 LEU A CA 1
ATOM 2372 C C . LEU A 1 292 ? 6.056 -7.747 -0.910 1.00 98.12 292 LEU A C 1
ATOM 2374 O O . LEU A 1 292 ? 7.064 -8.277 -0.434 1.00 98.12 292 LEU A O 1
ATOM 2378 N N . GLY A 1 293 ? 4.876 -7.780 -0.293 1.00 96.81 293 GLY A N 1
ATOM 2379 C CA . GLY A 1 293 ? 4.648 -8.565 0.919 1.00 96.81 293 GLY A CA 1
ATOM 2380 C C . GLY A 1 293 ? 4.431 -10.031 0.558 1.00 96.81 293 GLY A C 1
ATOM 2381 O O . GLY A 1 293 ? 3.374 -10.378 0.021 1.00 96.81 293 GLY A O 1
ATOM 2382 N N . LEU A 1 294 ? 5.405 -10.904 0.839 1.00 98.00 294 LEU A N 1
ATOM 2383 C CA . LEU A 1 294 ? 5.345 -12.309 0.419 1.00 98.00 294 LEU A CA 1
ATOM 2384 C C . LEU A 1 294 ? 4.117 -13.017 0.991 1.00 98.00 294 LEU A C 1
ATOM 2386 O O . LEU A 1 294 ? 3.440 -13.757 0.284 1.00 98.00 294 LEU A O 1
ATOM 2390 N N . GLU A 1 295 ? 3.793 -12.766 2.255 1.00 96.44 295 GLU A N 1
ATOM 2391 C CA . GLU A 1 295 ? 2.644 -13.374 2.911 1.00 96.44 295 GLU A CA 1
ATOM 2392 C C . GLU A 1 295 ? 1.327 -12.918 2.263 1.00 96.44 295 GLU A C 1
ATOM 2394 O O . GLU A 1 295 ? 0.442 -13.742 2.047 1.00 96.44 295 GLU A O 1
ATOM 2399 N N . ARG A 1 296 ? 1.208 -11.650 1.839 1.00 94.81 296 ARG A N 1
ATOM 2400 C CA . ARG A 1 296 ? 0.042 -11.180 1.063 1.00 94.81 296 ARG A CA 1
ATOM 2401 C C . ARG A 1 296 ? -0.029 -11.818 -0.328 1.00 94.81 296 ARG A C 1
ATOM 2403 O O . ARG A 1 296 ? -1.108 -12.147 -0.816 1.00 94.81 296 ARG A O 1
ATOM 2410 N N . PHE A 1 297 ? 1.113 -12.044 -0.971 1.00 97.25 297 PHE A N 1
ATOM 2411 C CA . PHE A 1 297 ? 1.154 -12.774 -2.237 1.00 97.25 297 PHE A CA 1
ATOM 2412 C C . PHE A 1 297 ? 0.715 -14.241 -2.062 1.00 97.25 297 PHE A C 1
ATOM 2414 O O . PHE A 1 297 ? -0.055 -14.768 -2.869 1.00 97.25 297 PHE A O 1
ATOM 2421 N N . LEU A 1 298 ? 1.150 -14.892 -0.977 1.00 96.88 298 LEU A N 1
ATOM 2422 C CA . LEU A 1 298 ? 0.760 -16.260 -0.630 1.00 96.88 298 LEU A CA 1
ATOM 2423 C C . LEU A 1 298 ? -0.729 -16.369 -0.276 1.00 96.88 298 LEU A C 1
ATOM 2425 O O . LEU A 1 298 ? -1.381 -17.320 -0.713 1.00 96.88 298 LEU A O 1
ATOM 2429 N N . THR A 1 299 ? -1.296 -15.414 0.471 1.00 94.44 299 THR A N 1
ATOM 2430 C CA . THR A 1 299 ? -2.740 -15.414 0.762 1.00 94.44 299 THR A CA 1
ATOM 2431 C C . THR A 1 299 ? -3.565 -15.297 -0.509 1.00 94.44 299 THR A C 1
ATOM 2433 O O . THR A 1 299 ? -4.584 -15.977 -0.620 1.00 94.44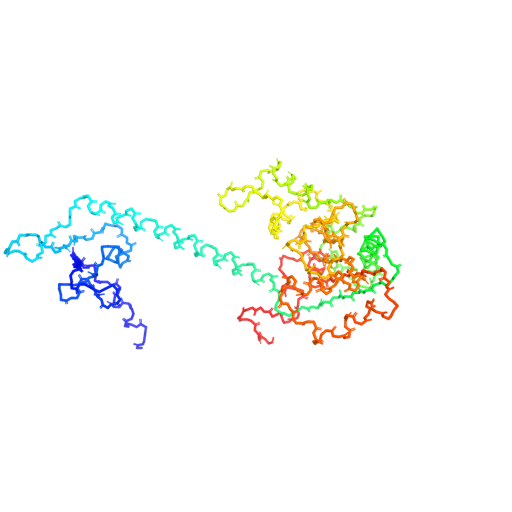 299 THR A O 1
ATOM 2436 N N . TRP A 1 300 ? -3.110 -14.507 -1.483 1.00 95.62 300 TRP A N 1
ATOM 2437 C CA . 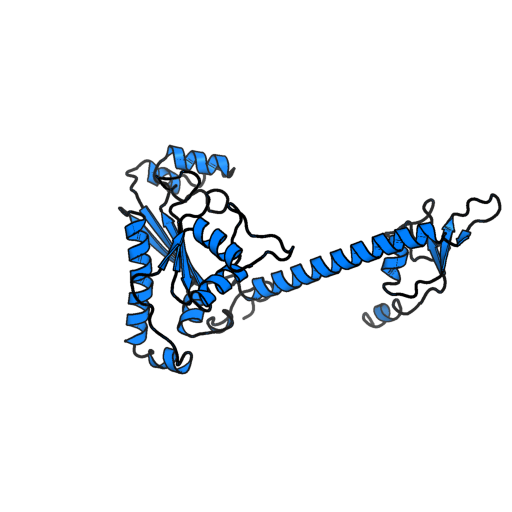TRP A 1 300 ? -3.775 -14.367 -2.774 1.00 95.62 300 TRP A CA 1
ATOM 2438 C C . TRP A 1 300 ? -3.745 -15.671 -3.579 1.00 95.62 300 TRP A C 1
ATOM 2440 O O . TRP A 1 300 ? -4.803 -16.218 -3.902 1.00 95.62 300 TRP A O 1
ATOM 2450 N N . ILE A 1 301 ? -2.556 -16.215 -3.864 1.00 96.75 301 ILE A N 1
ATOM 2451 C CA . ILE A 1 301 ? -2.427 -17.401 -4.727 1.00 96.75 301 ILE A CA 1
ATOM 2452 C C . ILE A 1 301 ? -3.083 -18.644 -4.101 1.00 96.75 301 ILE A C 1
ATOM 2454 O O . ILE A 1 301 ? -3.751 -19.410 -4.798 1.00 96.75 301 ILE A O 1
ATOM 2458 N N . LEU A 1 302 ? -2.981 -18.808 -2.776 1.00 96.38 302 LEU A N 1
ATOM 2459 C CA . LEU A 1 302 ? -3.564 -19.934 -2.033 1.00 96.38 302 LEU A CA 1
ATOM 2460 C C . LEU A 1 302 ? -4.990 -19.662 -1.523 1.00 96.38 302 LEU A C 1
ATOM 2462 O O . LEU A 1 302 ? -5.571 -20.521 -0.854 1.00 96.38 302 LEU A O 1
ATOM 2466 N N . ASN A 1 303 ? -5.560 -18.485 -1.797 1.00 94.25 303 ASN A N 1
ATOM 2467 C CA . ASN A 1 303 ? -6.872 -18.048 -1.309 1.00 94.25 303 ASN A CA 1
ATOM 2468 C C . ASN A 1 303 ? -7.055 -18.273 0.207 1.00 94.25 303 ASN A C 1
ATOM 2470 O O . ASN A 1 303 ? -7.960 -18.987 0.646 1.00 94.25 303 ASN A O 1
ATOM 2474 N N . ARG A 1 304 ? -6.127 -17.754 1.021 1.00 91.12 304 ARG A N 1
ATOM 2475 C CA . ARG A 1 304 ? -6.213 -17.801 2.491 1.00 91.12 304 ARG A CA 1
ATOM 2476 C C . ARG A 1 304 ? -6.897 -16.543 3.008 1.00 91.12 304 ARG A C 1
ATOM 2478 O O . ARG A 1 304 ? -6.512 -15.436 2.653 1.00 91.12 304 ARG A O 1
ATOM 2485 N N . TYR A 1 305 ? -7.885 -16.722 3.884 1.00 82.81 305 TYR A N 1
ATOM 2486 C CA . TYR A 1 305 ? -8.651 -15.607 4.447 1.00 82.81 305 TYR A CA 1
ATOM 2487 C C . TYR A 1 305 ? -7.819 -14.738 5.400 1.00 82.81 305 TYR A C 1
ATOM 2489 O O . TYR A 1 305 ? -8.039 -13.533 5.487 1.00 82.81 305 TYR A O 1
ATOM 2497 N N . HIS A 1 306 ? -6.872 -15.345 6.122 1.00 85.12 306 HIS A N 1
ATOM 2498 C CA . HIS A 1 306 ? -6.080 -14.663 7.136 1.00 85.12 306 HIS A CA 1
ATOM 2499 C C . HIS A 1 306 ? -4.577 -14.840 6.879 1.00 85.12 306 HIS A C 1
ATOM 2501 O O . HIS A 1 306 ? -4.100 -15.958 6.702 1.00 85.12 306 HIS A O 1
ATOM 2507 N N . ILE A 1 307 ? -3.814 -13.739 6.932 1.00 90.25 307 ILE A N 1
ATOM 2508 C CA . ILE A 1 307 ? -2.369 -13.719 6.630 1.00 90.25 307 ILE A CA 1
ATOM 2509 C C . ILE A 1 307 ? -1.538 -14.634 7.540 1.00 90.25 307 ILE A C 1
ATOM 2511 O O . ILE A 1 307 ? -0.608 -15.290 7.098 1.00 90.25 307 ILE A O 1
ATOM 2515 N N . ARG A 1 308 ? -1.932 -14.761 8.809 1.00 91.75 308 ARG A N 1
ATOM 2516 C CA . ARG A 1 308 ? -1.341 -15.689 9.783 1.00 91.75 308 ARG A CA 1
ATOM 2517 C C . ARG A 1 308 ? -1.209 -17.139 9.292 1.00 91.75 308 ARG A C 1
ATOM 2519 O O . ARG A 1 308 ? -0.301 -17.826 9.744 1.00 91.75 308 ARG A O 1
ATOM 2526 N N . ASP A 1 309 ? -2.103 -17.598 8.411 1.00 93.06 309 ASP A N 1
ATOM 2527 C CA . ASP A 1 309 ? -2.158 -18.997 7.964 1.00 93.06 309 ASP A CA 1
ATOM 2528 C C . ASP A 1 309 ? -1.058 -19.332 6.943 1.00 93.06 309 ASP A C 1
ATOM 2530 O O . ASP A 1 309 ? -0.843 -20.502 6.631 1.00 93.06 309 ASP A O 1
ATOM 2534 N N . VAL A 1 310 ? -0.362 -18.318 6.418 1.00 95.44 310 VAL A N 1
ATOM 2535 C CA . VAL A 1 310 ? 0.798 -18.486 5.528 1.00 95.44 310 VAL A CA 1
ATOM 2536 C C . VAL A 1 310 ? 2.132 -18.223 6.234 1.00 95.44 310 VAL A C 1
ATOM 2538 O O . VAL A 1 310 ? 3.180 -18.243 5.596 1.00 95.44 310 VAL A O 1
ATOM 2541 N N . CYS A 1 311 ? 2.106 -18.014 7.552 1.00 96.75 311 CYS A N 1
ATOM 2542 C CA . CYS A 1 311 ? 3.294 -17.849 8.383 1.00 96.75 311 CYS A CA 1
ATOM 2543 C C . CYS A 1 311 ? 3.561 -19.121 9.195 1.00 96.75 311 CYS A C 1
ATOM 2545 O O . CYS A 1 311 ? 2.635 -19.838 9.568 1.00 96.75 311 CYS A O 1
ATOM 2547 N N . LEU A 1 312 ? 4.823 -19.356 9.567 1.00 97.62 312 LEU A N 1
ATOM 2548 C CA . LEU A 1 312 ? 5.150 -20.414 10.527 1.00 97.62 312 LEU A CA 1
ATOM 2549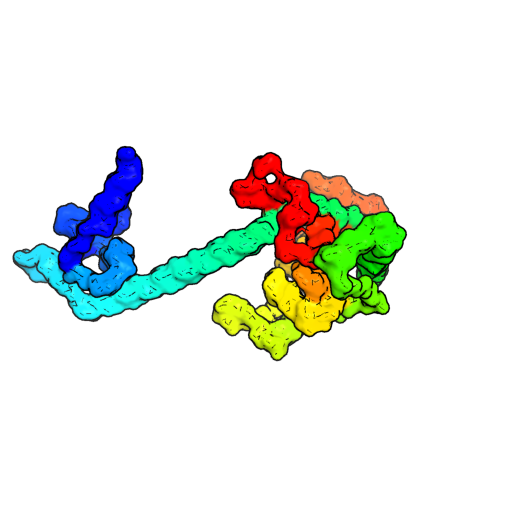 C C . LEU A 1 312 ? 4.698 -20.031 11.949 1.00 97.62 312 LEU A C 1
ATOM 2551 O O . LEU A 1 312 ? 3.865 -20.709 12.546 1.00 97.62 312 LEU A O 1
ATOM 2555 N N . TYR A 1 313 ? 5.226 -18.917 12.470 1.00 96.56 313 TYR A N 1
ATOM 2556 C CA . TYR A 1 313 ? 4.828 -18.319 13.747 1.00 96.56 313 TYR A CA 1
ATOM 2557 C C . TYR A 1 313 ? 4.675 -16.800 13.576 1.00 96.56 313 TYR A C 1
ATOM 2559 O O . TYR A 1 313 ? 5.642 -16.057 13.735 1.00 96.56 313 TYR A O 1
ATOM 2567 N N . PRO A 1 314 ? 3.481 -16.312 13.214 1.00 94.75 314 PRO A N 1
ATOM 2568 C CA . PRO A 1 314 ? 3.287 -14.910 12.864 1.00 94.75 314 PRO A CA 1
ATOM 2569 C C . PRO A 1 314 ? 3.449 -13.985 14.075 1.00 94.75 314 PRO A C 1
ATOM 2571 O O . PRO A 1 314 ? 3.161 -14.377 15.213 1.00 94.75 314 PRO A O 1
ATOM 2574 N N . ARG A 1 315 ? 3.880 -12.748 13.813 1.00 93.44 315 ARG A N 1
ATOM 2575 C CA . ARG A 1 315 ? 4.036 -11.684 14.809 1.00 93.44 315 ARG A CA 1
ATOM 2576 C C . ARG A 1 315 ? 2.972 -10.614 14.613 1.00 93.44 315 ARG A C 1
ATOM 2578 O O . ARG A 1 315 ? 2.816 -10.094 13.514 1.00 93.44 315 ARG A O 1
ATOM 2585 N N . PHE A 1 316 ? 2.269 -10.295 15.693 1.00 89.94 316 PHE A N 1
ATOM 2586 C CA . PHE A 1 316 ? 1.259 -9.238 15.766 1.00 89.94 316 PHE A CA 1
ATOM 2587 C C . PHE A 1 316 ? 1.382 -8.526 17.116 1.00 89.94 316 PHE A C 1
ATOM 2589 O O . PHE A 1 316 ? 2.005 -9.055 18.046 1.00 89.94 316 PHE A O 1
ATOM 2596 N N . VAL A 1 317 ? 0.732 -7.372 17.280 1.00 84.19 317 VAL A N 1
ATOM 2597 C CA . VAL A 1 317 ? 0.561 -6.758 18.606 1.00 84.19 317 VAL A CA 1
ATOM 2598 C C . VAL A 1 317 ? -0.037 -7.804 19.561 1.00 84.19 317 VAL A C 1
ATOM 2600 O O . VAL A 1 317 ? -1.015 -8.466 19.234 1.00 84.19 317 VAL A O 1
ATOM 2603 N N . GLN A 1 318 ? 0.573 -7.986 20.738 1.00 85.69 318 GLN A N 1
ATOM 2604 C CA . GLN A 1 318 ? 0.224 -9.025 21.731 1.00 85.69 318 GLN A CA 1
ATOM 2605 C C . GLN A 1 318 ? 0.538 -10.489 21.338 1.00 85.69 318 GLN A C 1
ATOM 2607 O O . GLN A 1 318 ? 0.229 -11.402 22.106 1.00 85.69 318 GLN A O 1
ATOM 2612 N N . ARG A 1 319 ? 1.214 -10.747 20.209 1.00 87.75 319 ARG A N 1
ATOM 2613 C CA . ARG A 1 319 ? 1.602 -12.096 19.753 1.00 87.75 319 ARG A CA 1
ATOM 2614 C C . ARG A 1 319 ? 3.094 -12.168 19.395 1.00 87.75 319 ARG A C 1
ATOM 2616 O O . ARG A 1 319 ? 3.491 -11.788 18.299 1.00 87.75 319 ARG A O 1
ATOM 2623 N N . CYS A 1 320 ? 3.904 -12.722 20.305 1.00 94.75 320 CYS A N 1
ATOM 2624 C CA . CYS A 1 320 ? 5.359 -12.897 20.125 1.00 94.75 320 CYS A CA 1
ATOM 2625 C C . CYS A 1 320 ? 5.885 -14.264 20.623 1.00 94.75 320 CYS A C 1
ATOM 2627 O O . CYS A 1 320 ? 7.025 -14.381 21.061 1.00 94.75 320 CYS A O 1
ATOM 2629 N N . THR A 1 321 ? 5.040 -15.299 20.636 1.00 92.88 321 THR A N 1
ATOM 2630 C CA . THR A 1 321 ? 5.417 -16.656 21.075 1.00 92.88 321 THR A CA 1
ATOM 2631 C C . THR A 1 321 ? 4.663 -17.741 20.290 1.00 92.88 321 THR A C 1
ATOM 2633 O O . THR A 1 321 ? 3.471 -17.558 20.020 1.00 92.88 321 THR A O 1
ATOM 2636 N N . PRO A 1 322 ? 5.280 -18.906 19.985 1.00 66.31 322 PRO A N 1
ATOM 2637 C CA . PRO A 1 322 ? 6.724 -19.114 19.803 1.00 66.31 322 PRO A CA 1
ATOM 2638 C C . PRO A 1 322 ? 7.336 -18.086 18.865 1.00 66.31 322 PRO A C 1
ATOM 2640 O O . PRO A 1 322 ? 6.631 -17.662 17.928 1.00 66.31 322 PRO A O 1
#

InterPro domains:
  IPR002312 Aspartyl/Asparaginyl-tRNA synthetase, class IIb [PR01042] (237-253)
  IPR002312 Aspartyl/Asparaginyl-tRNA synthetase, class IIb [PR01042] (277-291)
  IPR004364 Aminoacyl-tRNA synthetase, class II (D/K/N) [PF00152] (99-315)
  IPR045864 Class II Aminoacyl-tRNA synthetase/Biotinyl protein ligase (BPL) and lipoyl protein ligase (LPL) [G3DSA:3.30.930.10] (94-322)
  IPR045864 Class II Aminoacyl-tRNA synthetase/Biotinyl protein ligase (BPL) and lipoyl protein ligase (LPL) [SSF55681] (106-316)

Secondary structure (DSSP, 8-state):
--SHHHHHTT----SEEEE-TTT--TTT--SSSSS-BS-HHHHHHHH-SSSPPEEEEE--STT-SEEEPPHHHHHHHHHHHHHHHHHHHHHHHHHHHHHHHHHHS-SB--EEEEEEES--HHHHHHHHHHHHHHHHHHHHTSTTHHHHHHH-TT--PPPSSPEEEEHHHHHHHHHHTT-B-TTSPBP-TTS---HHHHHHHHHHHTS-EEEE--BGGGS-TTBPBPSS-TTBBSEEEEEETTTEEEEEEEEB---HHHHHHHHHHHT--SGGGHHHHGGGTSS---EEEEEEEHHHHHHHHTT-SSGGGGSSS-BBTTB---

Radius of gyration: 29.14 Å; chains: 1; bounding box: 65×60×74 Å

pLDDT: mean 90.33, std 13.5, range [30.33, 98.88]